Protein AF-A0A7X9YLC2-F1 (afdb_monomer_lite)

Foldseek 3Di:
DVVVVVVVVVVVVVVVVCVVDPPPPVPPPFFVVPQDDPLFAFEAELLFTQDDPDTWDAGDVGWIKDFPCSLVSFFDWADDDQFIWRDGPVDIDTDGCVQWGQDPNTIIHTPVVVCVRRVWDWDDDVLQSYIYIYDDPSSVVSRVVQVVQLVQDPSVPSNQAQAWKQFQVVNGIWHFSGWHDDPQKIWTWTADPVGDIDIDIDGPPDPDPGIGHVCCCVVVFFVPQAQDKDADPLVPDPPPPPCSPPGMDTRNHGGDDDDPDD

Secondary structure (DSSP, 8-state):
-HHHHHHHHHHHHHHHHHHHS---------HHHH--S---BEEEETTEEPP-SSPBEEETTTEEEEEGGGGGGTEEEEEETTEEEEEESS-EEEEEGGG-EEETTEEEEEHHHHHHHHT-EEEEEGGGTEEEEESSHHHHHHHHHHHHHHHHS-HHHHTTTT-EEEETTTTEEEEEEEEEEETTEEEEEEEETTS-EEEEEEETTS--SSEEEHHHIIIIIIIHHTT-EEE--TTSS-TT-TTTT-SEEE------------

Structure (mmCIF, N/CA/C/O backbone):
data_AF-A0A7X9YLC2-F1
#
_entry.id   AF-A0A7X9YLC2-F1
#
loop_
_atom_site.group_PDB
_atom_site.id
_atom_site.type_symbol
_atom_site.label_atom_id
_atom_site.label_alt_id
_atom_site.label_comp_id
_atom_site.label_asym_id
_atom_site.label_entity_id
_atom_site.label_seq_id
_atom_site.pdbx_PDB_ins_code
_atom_site.Cartn_x
_atom_site.Cartn_y
_atom_site.Cartn_z
_atom_site.occupancy
_atom_site.B_iso_or_equiv
_atom_site.auth_seq_id
_atom_site.auth_comp_id
_atom_site.auth_asym_id
_atom_site.auth_atom_id
_atom_site.pdbx_PDB_model_num
ATOM 1 N N . MET A 1 1 ? -64.862 -38.982 5.082 1.00 55.94 1 MET A N 1
ATOM 2 C CA . MET A 1 1 ? -63.412 -39.280 5.240 1.00 55.94 1 MET A CA 1
ATOM 3 C C . MET A 1 1 ? -62.534 -39.022 4.005 1.00 55.94 1 MET A C 1
ATOM 5 O O . MET A 1 1 ? -61.388 -38.643 4.200 1.00 55.94 1 MET A O 1
ATOM 9 N N . LYS A 1 2 ? -62.998 -39.186 2.750 1.00 58.97 2 LYS A N 1
ATOM 10 C CA . LYS A 1 2 ? -62.157 -38.936 1.549 1.00 58.97 2 LYS A CA 1
ATOM 11 C C . LYS A 1 2 ? -61.775 -37.455 1.332 1.00 58.97 2 LYS A C 1
ATOM 13 O O . LYS A 1 2 ? -60.677 -37.182 0.864 1.00 58.97 2 LYS A O 1
ATOM 18 N N . SER A 1 3 ? -62.651 -36.519 1.710 1.00 64.44 3 SER A N 1
ATOM 19 C CA . SER A 1 3 ? -62.421 -35.066 1.574 1.00 64.44 3 SER A CA 1
ATOM 20 C C . SER A 1 3 ? -61.295 -34.547 2.488 1.00 64.44 3 SER A C 1
ATOM 22 O O . SER A 1 3 ? -60.394 -33.853 2.028 1.00 64.44 3 SER A O 1
ATOM 24 N N . LEU A 1 4 ? -61.259 -34.995 3.750 1.00 76.44 4 LEU A N 1
ATOM 25 C CA . LEU A 1 4 ? -60.243 -34.582 4.726 1.00 76.44 4 LEU A CA 1
ATOM 26 C C . LEU A 1 4 ? -58.822 -35.015 4.319 1.00 76.44 4 LEU A C 1
ATOM 28 O O . LEU A 1 4 ? -57.879 -34.245 4.451 1.00 76.44 4 LEU A O 1
ATOM 32 N N . LYS A 1 5 ? -58.676 -36.220 3.746 1.00 75.44 5 LYS A N 1
ATOM 33 C CA . LYS A 1 5 ? -57.382 -36.716 3.244 1.00 75.44 5 LYS A CA 1
ATOM 34 C C . LYS A 1 5 ? -56.848 -35.878 2.076 1.00 75.44 5 LYS A C 1
ATOM 36 O O . LYS A 1 5 ? -55.652 -35.621 2.024 1.00 75.44 5 LYS A O 1
ATOM 41 N N . LYS A 1 6 ? -57.724 -35.412 1.174 1.00 78.50 6 LYS A N 1
ATOM 42 C CA . LYS A 1 6 ? -57.326 -34.510 0.078 1.00 78.50 6 LYS A CA 1
ATOM 43 C C . LYS A 1 6 ? -56.846 -33.160 0.607 1.00 78.50 6 LYS A C 1
ATOM 45 O O . LYS A 1 6 ? -55.839 -32.654 0.131 1.00 78.50 6 LYS A O 1
ATOM 50 N N . LEU A 1 7 ? -57.529 -32.617 1.613 1.00 83.62 7 LEU A N 1
ATOM 51 C CA . LEU A 1 7 ? -57.190 -31.322 2.203 1.00 83.62 7 LEU A CA 1
ATOM 52 C C . LEU A 1 7 ? -55.832 -31.365 2.924 1.00 83.62 7 LEU A C 1
ATOM 54 O O . LEU A 1 7 ? -55.017 -30.462 2.758 1.00 83.62 7 LEU A O 1
ATOM 58 N N . ILE A 1 8 ? -55.544 -32.468 3.623 1.00 86.50 8 ILE A N 1
ATOM 59 C CA . ILE A 1 8 ? -54.240 -32.715 4.255 1.00 86.50 8 ILE A CA 1
ATOM 60 C C . ILE A 1 8 ? -53.132 -32.870 3.201 1.00 86.50 8 ILE A C 1
ATOM 62 O O . ILE A 1 8 ? -52.079 -32.257 3.342 1.00 86.50 8 ILE A O 1
ATOM 66 N N . CYS A 1 9 ? -53.359 -33.621 2.117 1.00 84.25 9 CYS A N 1
ATOM 67 C CA . CYS A 1 9 ? -52.366 -33.752 1.041 1.00 84.25 9 CYS A CA 1
ATOM 68 C C . CYS A 1 9 ? -52.060 -32.420 0.344 1.00 84.25 9 CYS A C 1
ATOM 70 O O . CYS A 1 9 ? -50.903 -32.168 0.011 1.00 84.25 9 CYS A O 1
ATOM 72 N N . ILE A 1 10 ? -53.066 -31.563 0.143 1.00 85.88 10 ILE A N 1
ATOM 73 C CA . ILE A 1 10 ? -52.867 -30.222 -0.421 1.00 85.88 10 ILE A CA 1
ATOM 74 C C . ILE A 1 10 ? -52.040 -29.374 0.543 1.00 85.88 10 ILE A C 1
ATOM 76 O O . ILE A 1 10 ? -51.065 -28.768 0.117 1.00 85.88 10 ILE A O 1
ATOM 80 N N . PHE A 1 11 ? -52.369 -29.385 1.837 1.00 85.38 11 PHE A N 1
ATOM 81 C CA . PHE A 1 11 ? -51.638 -28.606 2.835 1.00 85.38 11 PHE A CA 1
ATOM 82 C C . PHE A 1 11 ? -50.174 -29.048 2.961 1.00 85.38 11 PHE A C 1
ATOM 84 O O . PHE A 1 11 ? -49.293 -28.199 3.008 1.00 85.38 11 PHE A O 1
ATOM 91 N N . ILE A 1 12 ? -49.907 -30.360 2.937 1.00 85.25 12 ILE A N 1
ATOM 92 C CA . ILE A 1 12 ? -48.544 -30.921 2.949 1.00 85.25 12 ILE A CA 1
ATOM 93 C C . ILE A 1 12 ? -47.785 -30.564 1.664 1.00 85.25 12 ILE A C 1
ATOM 95 O O . ILE A 1 12 ? -46.612 -30.209 1.719 1.00 85.25 12 ILE A O 1
ATOM 99 N N . SER A 1 13 ? -48.442 -30.620 0.503 1.00 81.75 13 SER A N 1
ATOM 100 C CA . SER A 1 13 ? -47.807 -30.242 -0.769 1.00 81.75 13 SER A CA 1
ATOM 101 C C . SER A 1 13 ? -47.487 -28.745 -0.813 1.00 81.75 13 SER A C 1
ATOM 103 O O . SER A 1 13 ? -46.439 -28.346 -1.315 1.00 81.75 13 SER A O 1
ATOM 105 N N . PHE A 1 14 ? -48.365 -27.914 -0.247 1.00 80.38 14 PHE A N 1
ATOM 106 C CA . PHE A 1 14 ? -48.178 -26.467 -0.181 1.00 80.38 14 PHE A CA 1
ATOM 107 C C . PHE A 1 14 ? -47.095 -26.071 0.828 1.00 80.38 14 PHE A C 1
ATOM 109 O O . PHE A 1 14 ? -46.302 -25.177 0.554 1.00 80.38 14 PHE A O 1
ATOM 116 N N . SER A 1 15 ? -46.991 -26.760 1.967 1.00 79.50 15 SER A N 1
ATOM 117 C CA . SER A 1 15 ? -45.903 -26.529 2.923 1.00 79.50 15 SER A CA 1
ATOM 118 C C . SER A 1 15 ? -44.554 -27.043 2.416 1.00 79.50 15 SER A C 1
ATOM 120 O O . SER A 1 15 ? -43.543 -26.393 2.670 1.00 79.50 15 SER A O 1
ATOM 122 N N . LEU A 1 16 ? -44.518 -28.120 1.618 1.00 78.69 16 LEU A N 1
ATOM 123 C CA . LEU A 1 16 ? -43.296 -28.541 0.921 1.00 78.69 16 LEU A CA 1
ATOM 124 C C . LEU A 1 16 ? -42.795 -27.486 -0.076 1.00 78.69 16 LEU A C 1
ATOM 126 O O . LEU A 1 16 ? -41.587 -27.293 -0.187 1.00 78.69 16 LEU A O 1
ATOM 130 N N . LEU A 1 17 ? -43.694 -26.766 -0.756 1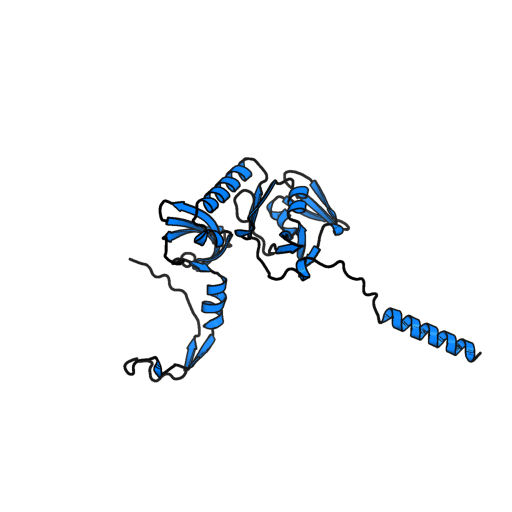.00 74.38 17 LEU A N 1
ATOM 131 C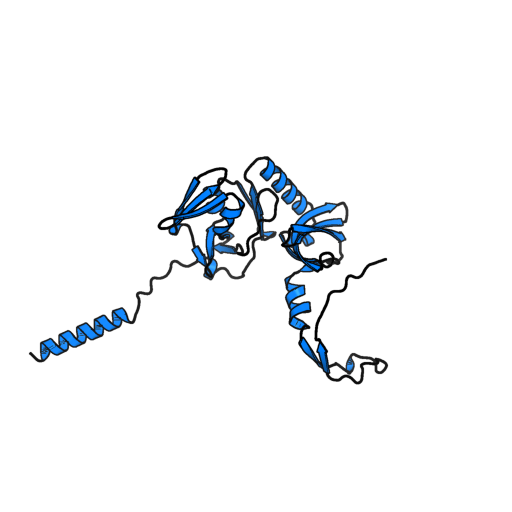 CA . LEU A 1 17 ? -43.312 -25.654 -1.635 1.00 74.38 17 LEU A CA 1
ATOM 132 C C . LEU A 1 17 ? -42.591 -24.538 -0.860 1.00 74.38 17 LEU A C 1
ATOM 134 O O . LEU A 1 17 ? -41.585 -24.028 -1.340 1.00 74.38 17 LEU A O 1
ATOM 138 N N . PHE A 1 18 ? -43.011 -24.222 0.368 1.00 66.31 18 PHE A N 1
ATOM 139 C CA . PHE A 1 18 ? -42.319 -23.232 1.209 1.00 66.31 18 PHE A CA 1
ATOM 140 C C . PHE A 1 18 ? -40.960 -23.702 1.753 1.00 66.31 18 PHE A C 1
ATOM 142 O O . PHE A 1 18 ? -40.125 -22.869 2.086 1.00 66.31 18 PHE A O 1
ATOM 149 N N . VAL A 1 19 ? -40.715 -25.014 1.837 1.00 69.44 19 VAL A N 1
ATOM 150 C CA . VAL A 1 19 ? -39.396 -25.564 2.211 1.00 69.44 19 VAL A CA 1
ATOM 151 C C . VAL A 1 19 ? -38.442 -25.589 1.010 1.00 69.44 19 VAL A C 1
ATOM 153 O O . VAL A 1 19 ? -37.236 -25.429 1.180 1.00 69.44 19 VAL A O 1
ATOM 156 N N . LEU A 1 20 ? -38.974 -25.768 -0.203 1.00 69.50 20 LEU A N 1
ATOM 157 C CA . LEU A 1 20 ? -38.193 -25.812 -1.445 1.00 69.50 20 LEU A CA 1
ATOM 158 C C . LEU A 1 20 ? -37.813 -24.424 -1.977 1.00 69.50 20 LEU A C 1
ATOM 160 O O . LEU A 1 20 ? -36.821 -24.303 -2.693 1.00 69.50 20 LEU A O 1
ATOM 164 N N . PHE A 1 21 ? -38.565 -23.386 -1.613 1.00 55.28 21 PHE A N 1
ATOM 165 C CA . PHE A 1 21 ? -38.218 -21.998 -1.896 1.00 55.28 21 PHE A CA 1
ATOM 166 C C . PHE A 1 21 ? -37.739 -21.331 -0.605 1.00 55.28 21 PHE A C 1
ATOM 168 O O . PHE A 1 21 ? -38.573 -20.815 0.144 1.00 55.28 21 PHE A O 1
ATOM 175 N N . PRO A 1 22 ? -36.422 -21.341 -0.304 1.00 53.75 22 PRO A N 1
ATOM 176 C CA . PRO A 1 22 ? -35.915 -20.562 0.815 1.00 53.75 22 PRO A CA 1
ATOM 177 C C . PRO A 1 22 ? -36.396 -19.117 0.643 1.00 53.75 22 PRO A C 1
ATOM 179 O O . PRO A 1 22 ? -36.397 -18.618 -0.488 1.00 53.75 22 PRO A O 1
ATOM 182 N N . PRO A 1 23 ? -36.832 -18.434 1.718 1.00 49.12 23 PRO A N 1
ATOM 183 C CA . PRO A 1 23 ? -37.162 -17.027 1.611 1.00 49.12 23 PRO A CA 1
ATOM 184 C C . PRO A 1 23 ? -35.944 -16.338 1.008 1.00 49.12 23 PRO A C 1
ATOM 186 O O . PRO A 1 23 ? -34.849 -16.412 1.568 1.00 49.12 23 PRO A O 1
ATOM 189 N N . HIS A 1 24 ? -36.123 -15.701 -0.150 1.00 40.50 24 HIS A N 1
ATOM 190 C CA . HIS A 1 24 ? -35.166 -14.726 -0.637 1.00 40.50 24 HIS A CA 1
ATOM 191 C C . HIS A 1 24 ? -35.167 -13.599 0.395 1.00 40.50 24 HIS A C 1
ATOM 193 O O . HIS A 1 24 ? -35.891 -12.614 0.277 1.00 40.50 24 HIS A O 1
ATOM 199 N N . THR A 1 25 ? -34.383 -13.755 1.461 1.00 39.69 25 THR A N 1
ATOM 200 C CA . THR A 1 25 ? -33.867 -12.604 2.171 1.00 39.69 25 THR A CA 1
ATOM 201 C C . THR A 1 25 ? -33.115 -11.842 1.101 1.00 39.69 25 THR A C 1
ATOM 203 O O . THR A 1 25 ? -32.092 -12.330 0.617 1.00 39.69 25 THR A O 1
ATOM 206 N N . LEU A 1 26 ? -33.665 -10.708 0.670 1.00 38.78 26 LEU A N 1
ATOM 207 C CA . LEU A 1 26 ? -32.895 -9.676 -0.002 1.00 38.78 26 LEU A CA 1
ATOM 208 C C . LEU A 1 26 ? -31.728 -9.403 0.943 1.00 38.78 26 LEU A C 1
ATOM 210 O O . LEU A 1 26 ? -31.889 -8.734 1.965 1.00 38.78 26 LEU A O 1
ATOM 214 N N . ALA A 1 27 ? -30.597 -10.063 0.692 1.00 44.34 27 ALA A N 1
ATOM 215 C CA . ALA A 1 27 ? -29.367 -9.769 1.385 1.00 44.34 27 ALA A CA 1
ATOM 216 C C . ALA A 1 27 ? -29.174 -8.272 1.176 1.00 44.34 27 ALA A C 1
ATOM 218 O O . ALA A 1 27 ? -29.268 -7.806 0.039 1.00 44.34 27 ALA A O 1
ATOM 219 N N . ALA A 1 28 ? -29.029 -7.523 2.272 1.00 50.41 28 ALA A N 1
ATOM 220 C CA . ALA A 1 28 ? -28.721 -6.105 2.189 1.00 50.41 28 ALA A CA 1
ATOM 221 C C . ALA A 1 28 ? -27.616 -5.938 1.142 1.00 50.41 28 ALA A C 1
ATOM 223 O O . ALA A 1 28 ? -26.626 -6.675 1.195 1.00 50.41 28 ALA A O 1
ATOM 224 N N . ASN A 1 29 ? -27.864 -5.071 0.158 1.00 63.00 29 ASN A N 1
ATOM 225 C CA . ASN A 1 29 ? -27.009 -4.931 -1.011 1.00 63.00 29 ASN A CA 1
ATOM 226 C C . ASN A 1 29 ? -25.565 -4.765 -0.527 1.00 63.00 29 ASN A C 1
ATOM 228 O O . ASN A 1 29 ? -25.289 -3.877 0.280 1.00 63.00 29 ASN A O 1
ATOM 232 N N . ASN A 1 30 ? -24.678 -5.688 -0.899 1.00 70.81 30 ASN A N 1
ATOM 233 C CA . ASN A 1 30 ? -23.305 -5.650 -0.420 1.00 70.81 30 ASN A CA 1
ATOM 234 C C . ASN A 1 30 ? -22.532 -4.649 -1.304 1.00 70.81 30 ASN A C 1
ATOM 236 O O . ASN A 1 30 ? -22.370 -4.927 -2.495 1.00 70.81 30 ASN A O 1
ATOM 240 N N . PRO A 1 31 ? -22.039 -3.515 -0.768 1.00 72.12 31 PRO A N 1
ATOM 241 C CA . PRO A 1 31 ? -21.256 -2.528 -1.523 1.00 72.12 31 PRO A CA 1
ATOM 242 C C . PRO A 1 31 ? -20.181 -3.135 -2.411 1.00 72.12 31 PRO A C 1
ATOM 244 O O . PRO A 1 31 ? -19.949 -2.702 -3.534 1.00 72.12 31 PRO A O 1
ATOM 247 N N . LEU A 1 32 ? -19.498 -4.146 -1.872 1.00 72.50 32 LEU A N 1
ATOM 248 C CA . LEU A 1 32 ? -18.321 -4.747 -2.480 1.00 72.50 32 LEU A CA 1
ATOM 249 C C . LEU A 1 32 ? -18.687 -5.709 -3.613 1.00 72.50 32 LEU A C 1
ATOM 251 O O . LEU A 1 32 ? -17.823 -6.081 -4.397 1.00 72.50 32 LEU A O 1
ATOM 255 N N . THR A 1 33 ? -19.955 -6.122 -3.722 1.00 69.94 33 THR A N 1
ATOM 256 C CA . THR A 1 33 ? -20.435 -6.865 -4.900 1.00 69.94 33 THR A CA 1
ATOM 257 C C . THR A 1 33 ? -20.768 -5.963 -6.084 1.00 69.94 33 THR A C 1
ATOM 259 O O . THR A 1 33 ? -20.727 -6.443 -7.213 1.00 69.94 33 THR A O 1
ATOM 262 N N . GLU A 1 34 ? -21.068 -4.682 -5.852 1.00 59.88 34 GLU A N 1
ATOM 263 C CA . GLU A 1 34 ? -21.375 -3.707 -6.911 1.00 59.88 34 GLU A CA 1
ATOM 264 C C . GLU A 1 34 ? -20.195 -2.777 -7.238 1.00 59.88 34 GLU A C 1
ATOM 266 O O . GLU A 1 34 ? -20.254 -2.034 -8.220 1.00 59.88 34 GLU A O 1
ATOM 271 N N . SER A 1 35 ? -19.104 -2.825 -6.463 1.00 56.75 35 SER A N 1
ATOM 272 C CA . SER A 1 35 ? -17.881 -2.080 -6.760 1.00 56.75 35 SER A CA 1
ATOM 273 C C . SER A 1 35 ? -17.240 -2.607 -8.045 1.00 56.75 35 SER A C 1
ATOM 275 O O . SER A 1 35 ? -16.520 -3.607 -8.054 1.00 56.75 35 SER A O 1
ATOM 277 N N . TYR A 1 36 ? -17.530 -1.939 -9.159 1.00 47.88 36 TYR A N 1
ATOM 278 C CA . TYR A 1 36 ? -16.841 -2.154 -10.421 1.00 47.88 36 TYR A CA 1
ATOM 279 C C . TYR A 1 36 ? -15.348 -1.824 -10.248 1.00 47.88 36 TYR A C 1
ATOM 281 O O . TYR A 1 36 ? -14.989 -0.675 -10.004 1.00 47.88 36 TYR A O 1
ATOM 289 N N . ARG A 1 37 ? -14.513 -2.849 -10.473 1.00 49.91 37 ARG A N 1
ATOM 290 C CA . ARG A 1 37 ? -13.041 -2.940 -10.359 1.00 49.91 37 ARG A CA 1
ATOM 291 C C . ARG A 1 37 ? -12.517 -3.227 -8.952 1.00 49.91 37 ARG A C 1
ATOM 293 O O . ARG A 1 37 ? -12.769 -2.492 -8.005 1.00 49.91 37 ARG A O 1
ATOM 300 N N . ASP A 1 38 ? -11.704 -4.281 -8.872 1.00 54.84 38 ASP A N 1
ATOM 301 C CA . ASP A 1 38 ? -10.773 -4.559 -7.779 1.00 54.84 38 ASP A CA 1
ATOM 302 C C . ASP A 1 38 ? -9.715 -3.428 -7.733 1.00 54.84 38 ASP A C 1
ATOM 304 O O . ASP A 1 38 ? -8.589 -3.588 -8.194 1.00 54.84 38 ASP A O 1
ATOM 308 N N . ILE A 1 39 ? -10.103 -2.229 -7.286 1.00 62.72 39 ILE A N 1
ATOM 309 C CA . ILE A 1 39 ? -9.176 -1.107 -7.109 1.00 62.72 39 ILE A CA 1
ATOM 310 C C . ILE A 1 39 ? -8.468 -1.322 -5.778 1.00 62.72 39 ILE A C 1
ATOM 312 O O . ILE A 1 39 ? -9.056 -1.135 -4.710 1.00 62.72 39 ILE A O 1
ATOM 316 N N . GLU A 1 40 ? -7.221 -1.770 -5.865 1.00 73.44 40 GLU A N 1
ATOM 317 C CA . GLU A 1 40 ? -6.395 -2.091 -4.710 1.00 73.44 40 GLU A CA 1
ATOM 318 C C . GLU A 1 40 ? -5.995 -0.812 -3.972 1.00 73.44 40 GLU A C 1
ATOM 320 O O . GLU A 1 40 ? -5.257 0.016 -4.498 1.00 73.44 40 GLU A O 1
ATOM 325 N N . TYR A 1 41 ? -6.462 -0.660 -2.730 1.00 83.62 41 TYR A N 1
ATOM 326 C CA . TYR A 1 41 ? -5.974 0.400 -1.850 1.00 83.62 41 TYR A CA 1
ATOM 327 C C . TYR A 1 41 ? -4.755 -0.065 -1.059 1.00 83.62 41 TYR A C 1
ATOM 329 O O . TYR A 1 41 ? -4.825 -1.030 -0.286 1.00 83.62 41 TYR A O 1
ATOM 337 N N . THR A 1 42 ? -3.652 0.669 -1.183 1.00 88.75 42 THR A N 1
ATOM 338 C CA . THR A 1 42 ? -2.455 0.437 -0.371 1.00 88.75 42 THR A CA 1
ATOM 339 C C . THR A 1 42 ? -2.562 1.194 0.944 1.00 88.75 42 THR A C 1
ATOM 341 O O . THR A 1 42 ? -2.961 2.354 0.986 1.00 88.75 42 THR A O 1
ATOM 344 N N . ILE A 1 43 ? -2.213 0.543 2.052 1.00 91.88 43 ILE A N 1
ATOM 345 C CA . ILE A 1 43 ? -2.354 1.126 3.388 1.00 91.88 43 ILE A CA 1
ATOM 346 C C . ILE A 1 43 ? -0.972 1.382 3.978 1.00 91.88 43 ILE A C 1
ATOM 348 O O . ILE A 1 43 ? -0.134 0.482 4.029 1.00 91.88 43 ILE A O 1
ATOM 352 N N . PHE A 1 44 ? -0.755 2.596 4.477 1.00 94.31 44 PHE A N 1
ATOM 353 C CA . PHE A 1 44 ? 0.427 2.970 5.242 1.00 94.31 44 PHE A CA 1
ATOM 354 C C . PHE A 1 44 ? 0.038 3.280 6.683 1.00 94.31 44 PHE A C 1
ATOM 356 O O . PHE A 1 44 ? -0.870 4.066 6.940 1.00 94.31 44 PHE A O 1
ATOM 363 N N . ILE A 1 45 ? 0.757 2.685 7.630 1.00 94.44 45 ILE A N 1
ATOM 364 C CA . ILE A 1 45 ? 0.566 2.882 9.065 1.00 94.44 45 ILE A CA 1
ATOM 365 C C . ILE A 1 45 ? 1.864 3.429 9.645 1.00 94.44 45 ILE A C 1
ATOM 367 O O . ILE A 1 45 ? 2.929 2.830 9.495 1.00 94.44 45 ILE A O 1
ATOM 371 N N . ASP A 1 46 ? 1.776 4.581 10.305 1.00 95.56 46 ASP A N 1
ATOM 372 C CA . ASP A 1 46 ? 2.899 5.258 10.949 1.00 95.56 46 ASP A CA 1
ATOM 373 C C . ASP A 1 46 ? 4.089 5.485 9.989 1.00 95.56 46 ASP A C 1
ATOM 375 O O . ASP A 1 46 ? 5.259 5.379 10.378 1.00 95.56 46 ASP A O 1
ATOM 379 N N . GLY A 1 47 ? 3.777 5.787 8.721 1.00 93.56 47 GLY A N 1
ATOM 380 C CA . GLY A 1 47 ? 4.731 6.009 7.631 1.00 93.56 47 GLY A CA 1
ATOM 381 C C . GLY A 1 47 ? 5.354 4.741 7.036 1.00 93.56 47 GLY A C 1
ATOM 382 O O . GLY A 1 47 ? 6.377 4.839 6.364 1.00 93.56 47 GLY A O 1
ATOM 383 N N . LYS A 1 48 ? 4.792 3.555 7.296 1.00 94.06 48 LYS A N 1
ATOM 384 C CA . LYS A 1 48 ? 5.288 2.271 6.775 1.00 94.06 48 LYS A CA 1
ATOM 385 C C . LYS A 1 48 ? 4.193 1.521 6.034 1.00 94.06 48 LYS A C 1
ATOM 387 O O . LYS A 1 48 ? 3.041 1.564 6.451 1.00 94.06 48 LYS A O 1
ATOM 392 N N . LEU A 1 49 ? 4.564 0.791 4.985 1.00 92.06 49 LEU A N 1
ATOM 393 C CA . LEU A 1 49 ? 3.646 -0.097 4.278 1.00 92.0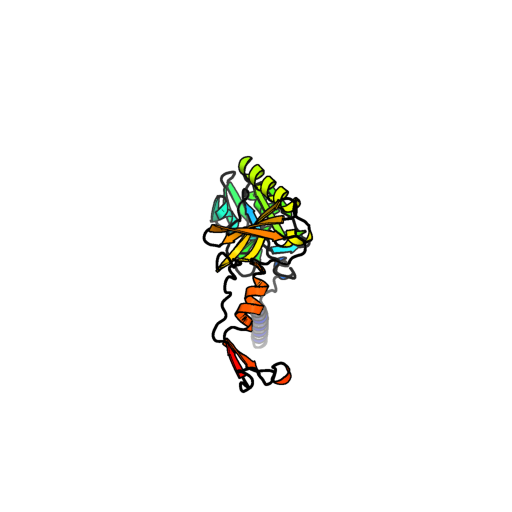6 49 LEU A CA 1
ATOM 394 C C . LEU A 1 49 ? 3.054 -1.131 5.246 1.00 92.06 49 LEU A C 1
ATOM 396 O O . LEU A 1 49 ? 3.789 -1.874 5.903 1.00 92.06 49 LEU A O 1
ATOM 400 N N . ALA A 1 50 ? 1.729 -1.187 5.326 1.00 89.31 50 ALA A N 1
ATOM 401 C CA . ALA A 1 50 ? 1.026 -2.183 6.111 1.00 89.31 50 ALA A CA 1
ATOM 402 C C . ALA A 1 50 ? 0.962 -3.498 5.331 1.00 89.31 50 ALA A C 1
ATOM 404 O O . ALA A 1 50 ? 0.396 -3.574 4.242 1.00 89.31 50 ALA A O 1
ATOM 405 N N . SER A 1 51 ? 1.533 -4.562 5.894 1.00 71.44 51 SER A N 1
ATOM 406 C CA . SER A 1 51 ? 1.487 -5.876 5.256 1.00 71.44 51 SER A CA 1
ATOM 407 C C . SER A 1 51 ? 0.121 -6.529 5.479 1.00 71.44 51 SER A C 1
ATOM 409 O O . SER A 1 51 ? -0.270 -6.827 6.610 1.00 71.44 51 SER A O 1
ATOM 411 N N . SER A 1 52 ? -0.611 -6.798 4.402 1.00 64.06 52 SER A N 1
ATOM 412 C CA . SER A 1 52 ? -1.785 -7.666 4.431 1.00 64.06 52 SER A CA 1
ATOM 413 C C . SER A 1 52 ? -1.841 -8.481 3.149 1.00 64.06 52 SER A C 1
ATOM 415 O O . SER A 1 52 ? -1.592 -7.962 2.068 1.00 64.06 52 SER A O 1
ATOM 417 N N . LYS A 1 53 ? -2.165 -9.772 3.278 1.00 68.25 53 LYS A N 1
ATOM 418 C CA . LYS A 1 53 ? -2.518 -10.610 2.121 1.00 68.25 53 LYS A CA 1
ATOM 419 C C . LYS A 1 53 ? -3.866 -10.202 1.525 1.00 68.25 53 LYS A C 1
ATOM 421 O O . LYS A 1 53 ? -4.106 -10.429 0.349 1.00 68.25 53 LYS A O 1
ATOM 426 N N . ASP A 1 54 ? -4.728 -9.642 2.368 1.00 72.94 54 ASP A N 1
ATOM 427 C CA . ASP A 1 54 ? -6.077 -9.225 2.021 1.00 72.94 54 ASP A CA 1
ATOM 428 C C . ASP A 1 54 ? -6.027 -7.743 1.596 1.00 72.94 54 ASP A C 1
ATOM 430 O O . ASP A 1 54 ? -5.458 -6.920 2.321 1.00 72.94 54 ASP A O 1
ATOM 434 N N . GLN A 1 55 ? -6.601 -7.418 0.437 1.00 76.56 55 GLN A N 1
ATOM 435 C CA . GLN A 1 55 ? -6.611 -6.074 -0.162 1.00 76.56 55 GLN A CA 1
ATOM 436 C C . GLN A 1 55 ? -7.765 -5.222 0.373 1.00 76.56 55 GLN A C 1
ATOM 438 O O . GLN A 1 55 ? -8.792 -5.776 0.770 1.00 76.56 55 GLN A O 1
ATOM 443 N N . ALA A 1 56 ? -7.597 -3.897 0.377 1.00 84.81 56 ALA A N 1
ATOM 444 C CA . ALA A 1 56 ? -8.670 -2.932 0.623 1.00 84.81 56 ALA A CA 1
ATOM 445 C C . ALA A 1 56 ? -9.339 -2.508 -0.694 1.00 84.81 56 ALA A C 1
ATOM 447 O O . ALA A 1 56 ? -8.693 -2.525 -1.738 1.00 84.81 56 ALA A O 1
ATOM 448 N N . TYR A 1 57 ? -10.617 -2.130 -0.621 1.00 82.62 57 TYR A N 1
ATOM 449 C CA . TYR A 1 57 ? -11.462 -1.832 -1.782 1.00 82.62 57 TYR A CA 1
ATOM 450 C C . TYR A 1 57 ? -12.142 -0.474 -1.663 1.00 82.62 57 TYR A C 1
ATOM 452 O O . TYR A 1 57 ? -12.492 -0.053 -0.562 1.00 82.62 57 TYR A O 1
ATOM 460 N N . LEU A 1 58 ? -12.420 0.155 -2.801 1.00 82.56 58 LEU A N 1
ATOM 461 C CA . LEU A 1 58 ? -13.295 1.320 -2.906 1.00 82.56 58 LEU A CA 1
ATOM 462 C C . LEU A 1 58 ? -14.706 0.879 -3.327 1.00 82.56 58 LEU A C 1
ATOM 464 O O . LEU A 1 58 ? -14.862 0.216 -4.349 1.00 82.56 58 LEU A O 1
ATOM 468 N N . ALA A 1 59 ? -15.734 1.237 -2.559 1.00 82.12 59 ALA A N 1
ATOM 469 C CA . ALA A 1 59 ? -17.139 0.925 -2.847 1.00 82.12 59 ALA A CA 1
ATOM 470 C C . ALA A 1 59 ? -18.079 2.026 -2.325 1.00 82.12 59 ALA A C 1
ATOM 472 O O . ALA A 1 59 ? -17.599 3.025 -1.801 1.00 82.12 59 ALA A O 1
ATOM 473 N N . ASP A 1 60 ? -19.400 1.881 -2.489 1.00 73.62 60 ASP A N 1
ATOM 474 C CA . ASP A 1 60 ? -20.416 2.830 -1.985 1.00 73.62 60 ASP A CA 1
ATOM 475 C C . ASP A 1 60 ? -20.048 4.305 -2.221 1.00 73.62 60 ASP A C 1
ATOM 477 O O . ASP A 1 60 ? -19.889 5.089 -1.284 1.00 73.62 60 ASP A O 1
ATOM 481 N N . ASN A 1 61 ? -19.875 4.683 -3.493 1.00 73.12 61 ASN A N 1
ATOM 482 C CA . ASN A 1 61 ? -19.603 6.066 -3.904 1.00 73.12 61 ASN A CA 1
ATOM 483 C C . ASN A 1 61 ? -18.369 6.705 -3.230 1.00 73.12 61 ASN A C 1
ATOM 485 O O . ASN A 1 61 ? -18.408 7.874 -2.851 1.00 73.12 61 ASN A O 1
ATOM 489 N N . GLY A 1 62 ? -17.269 5.955 -3.100 1.00 77.81 62 GLY A N 1
ATOM 490 C CA . GLY A 1 62 ? -15.980 6.483 -2.623 1.00 77.81 62 GLY A CA 1
ATOM 491 C C . GLY A 1 62 ? -15.607 6.079 -1.194 1.00 77.81 62 GLY A C 1
ATOM 492 O O . GLY A 1 62 ? -14.638 6.580 -0.632 1.00 77.81 62 GLY A O 1
ATOM 493 N N . THR A 1 63 ? -16.347 5.154 -0.589 1.00 86.94 63 THR A N 1
ATOM 494 C CA . THR A 1 63 ? -16.016 4.595 0.721 1.00 86.94 63 THR A CA 1
ATOM 495 C C . THR A 1 63 ? -14.936 3.523 0.594 1.00 86.94 63 THR A C 1
ATOM 497 O O . THR A 1 63 ? -15.115 2.509 -0.079 1.00 86.94 63 THR A O 1
ATOM 500 N N . VAL A 1 64 ? -13.819 3.707 1.299 1.00 89.00 64 VAL A N 1
ATOM 501 C CA . VAL A 1 64 ? -12.758 2.695 1.396 1.00 89.00 64 VAL A CA 1
ATOM 502 C C . VAL A 1 64 ? -13.124 1.649 2.452 1.00 89.00 64 VAL A C 1
ATOM 504 O O . VAL A 1 64 ? -13.430 1.984 3.597 1.00 89.00 64 VAL A O 1
ATOM 507 N N . TYR A 1 65 ? -13.041 0.372 2.094 1.00 90.38 65 TYR A N 1
ATOM 508 C CA . TYR A 1 65 ? -13.254 -0.784 2.958 1.00 90.38 65 TYR A CA 1
ATOM 509 C C . TYR A 1 65 ? -11.945 -1.534 3.172 1.00 90.38 65 TYR A C 1
ATOM 511 O O . TYR A 1 65 ? -11.318 -2.017 2.232 1.00 90.38 65 TYR A O 1
ATOM 519 N N . ILE A 1 66 ? -11.558 -1.685 4.435 1.00 91.12 66 ILE A N 1
ATOM 520 C CA . ILE A 1 66 ? -10.301 -2.313 4.842 1.00 91.12 66 ILE A CA 1
ATOM 521 C C . ILE A 1 66 ? -10.585 -3.682 5.468 1.00 91.12 66 ILE A C 1
ATOM 523 O O . ILE A 1 66 ? -11.538 -3.811 6.246 1.00 91.12 66 ILE A O 1
ATOM 527 N N . PRO A 1 67 ? -9.763 -4.713 5.193 1.00 92.12 67 PRO A N 1
ATOM 528 C CA . PRO A 1 67 ? -9.865 -5.989 5.884 1.00 92.12 67 PRO A CA 1
ATOM 529 C C . PRO A 1 67 ? -9.739 -5.811 7.396 1.00 92.12 67 PRO A C 1
ATOM 531 O O . PRO A 1 67 ? -8.760 -5.256 7.894 1.00 92.12 67 PRO A O 1
ATOM 534 N N . ILE A 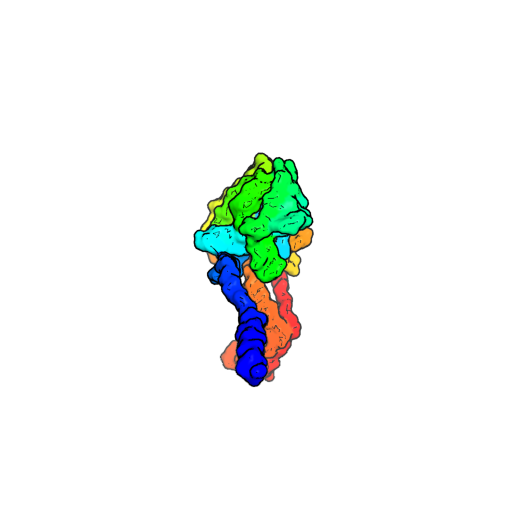1 68 ? -10.674 -6.366 8.164 1.00 93.00 68 ILE A N 1
ATOM 535 C CA . ILE A 1 68 ? -10.676 -6.240 9.627 1.00 93.00 68 ILE A CA 1
ATOM 536 C C . ILE A 1 68 ? -9.393 -6.802 10.259 1.00 93.00 68 ILE A C 1
ATOM 538 O O . ILE A 1 68 ? -8.926 -6.316 11.287 1.00 93.00 68 ILE A O 1
ATOM 542 N N . LYS A 1 69 ? -8.759 -7.793 9.616 1.00 92.31 69 LYS A N 1
ATOM 543 C CA . LYS A 1 69 ? -7.473 -8.353 10.058 1.00 92.31 69 LYS A CA 1
ATOM 544 C C . LYS A 1 69 ? -6.353 -7.309 10.101 1.00 92.31 69 LYS A C 1
ATOM 546 O O . LYS A 1 69 ? -5.377 -7.548 10.808 1.00 92.31 69 LYS A O 1
ATOM 551 N N . MET A 1 70 ? -6.502 -6.163 9.433 1.00 91.62 70 MET A N 1
ATOM 552 C CA . MET A 1 70 ? -5.546 -5.057 9.482 1.00 91.62 70 MET A CA 1
ATOM 553 C C . MET A 1 70 ? -5.345 -4.514 10.907 1.00 91.62 70 MET A C 1
ATOM 555 O O . MET A 1 70 ? -4.260 -4.038 11.229 1.00 91.62 70 MET A O 1
ATOM 559 N N . PHE A 1 71 ? -6.307 -4.694 11.826 1.00 93.19 71 PHE A N 1
ATOM 560 C CA . PHE A 1 71 ? -6.105 -4.369 13.247 1.00 93.19 71 PHE A CA 1
ATOM 561 C C . PHE A 1 71 ? -4.921 -5.118 13.881 1.00 93.19 71 PHE A C 1
ATOM 563 O O . PHE A 1 71 ? -4.336 -4.620 14.841 1.00 93.19 71 PHE A O 1
ATOM 570 N N . LYS A 1 72 ? -4.517 -6.275 13.334 1.00 92.06 72 LYS A N 1
ATOM 571 C CA . LYS A 1 72 ? -3.332 -7.019 13.794 1.00 92.06 72 LYS A CA 1
ATOM 572 C C . LYS A 1 72 ? -2.016 -6.266 13.565 1.00 92.06 72 LYS A C 1
ATOM 574 O O . LYS A 1 72 ? -1.038 -6.577 14.233 1.00 92.06 72 LYS A O 1
ATOM 579 N N . GLN A 1 73 ? -1.984 -5.280 12.664 1.00 91.12 73 GLN A N 1
ATOM 580 C CA . GLN A 1 73 ? -0.803 -4.437 12.437 1.00 91.12 73 GLN A CA 1
ATOM 581 C C . GLN A 1 73 ? -0.597 -3.392 13.546 1.00 91.12 73 GLN A C 1
ATOM 583 O O . GLN A 1 73 ? 0.509 -2.893 13.727 1.00 91.12 73 GLN A O 1
ATOM 588 N N . ILE A 1 74 ? -1.647 -3.068 14.309 1.00 92.44 74 ILE A N 1
ATOM 589 C CA . ILE A 1 74 ? -1.646 -1.986 15.315 1.00 92.44 74 ILE A CA 1
ATOM 590 C C . ILE A 1 74 ? -2.096 -2.446 16.709 1.00 92.44 74 ILE A C 1
ATOM 592 O O . ILE A 1 74 ? -2.257 -1.638 17.630 1.00 92.44 74 ILE A O 1
ATOM 596 N N . GLY A 1 75 ? -2.318 -3.748 16.883 1.00 92.88 75 GLY A N 1
ATOM 597 C CA . GLY A 1 75 ? -2.863 -4.316 18.105 1.00 92.88 75 GLY A CA 1
ATOM 598 C C . GLY A 1 75 ? -3.304 -5.766 17.942 1.00 92.88 75 GLY A C 1
ATOM 599 O O . GLY A 1 75 ? -2.705 -6.541 17.200 1.00 92.88 75 GLY A O 1
ATOM 600 N N . SER A 1 76 ? -4.365 -6.136 18.655 1.00 93.38 76 SER A N 1
ATOM 601 C CA . SER A 1 76 ? -4.977 -7.460 18.598 1.00 93.38 76 SER A CA 1
ATOM 602 C C . SER A 1 76 ? -6.424 -7.395 18.123 1.00 93.38 76 SER A C 1
ATOM 604 O O . SER A 1 76 ? -7.153 -6.447 18.419 1.00 93.38 76 SER A O 1
ATOM 606 N N . LEU A 1 77 ? -6.847 -8.468 17.460 1.00 94.31 77 LEU A N 1
ATOM 607 C CA . LEU A 1 77 ? -8.210 -8.698 17.001 1.00 94.31 77 LEU A CA 1
ATOM 608 C C . LEU A 1 77 ? -8.641 -10.098 17.439 1.00 94.31 77 LEU A C 1
ATOM 610 O O . LEU A 1 77 ? -8.006 -11.080 17.047 1.00 94.31 77 LEU A O 1
ATOM 614 N N . ILE A 1 78 ? -9.716 -10.187 18.218 1.00 92.38 78 ILE A N 1
ATOM 615 C CA . ILE A 1 78 ? -10.260 -11.446 18.739 1.00 92.38 78 ILE A CA 1
ATOM 616 C C . ILE A 1 78 ? -11.733 -11.531 18.342 1.00 92.38 78 ILE A C 1
ATOM 618 O O . ILE A 1 78 ? -12.475 -10.575 18.531 1.00 92.38 78 ILE A O 1
ATOM 622 N N . ALA A 1 79 ? -12.180 -12.656 17.788 1.00 90.00 79 ALA A N 1
ATOM 623 C CA . ALA A 1 79 ? -13.607 -12.872 17.549 1.00 90.00 79 ALA A CA 1
ATOM 624 C C . ALA A 1 79 ? -14.318 -13.129 18.889 1.00 90.00 79 ALA A C 1
ATOM 626 O O . ALA A 1 79 ? -13.893 -13.999 19.648 1.00 90.00 79 ALA A O 1
ATOM 627 N N . VAL A 1 80 ? -15.385 -12.384 19.184 1.00 87.88 80 VAL A N 1
ATOM 628 C CA . VAL A 1 80 ? -16.138 -12.502 20.445 1.00 87.88 80 VAL A CA 1
ATOM 629 C C . VAL A 1 80 ? -17.631 -12.409 20.144 1.00 87.88 80 VAL A C 1
ATOM 631 O O . VAL A 1 80 ? -18.107 -11.402 19.620 1.00 87.88 80 VAL A O 1
ATOM 634 N N . GLY A 1 81 ? -18.381 -13.468 20.463 1.00 86.06 81 GLY A N 1
ATOM 635 C CA . GLY A 1 81 ? -19.827 -13.535 20.232 1.00 86.06 81 GLY A CA 1
ATOM 636 C C . GLY A 1 81 ? -20.220 -13.199 18.785 1.00 86.06 81 GLY A C 1
ATOM 637 O O . GLY A 1 81 ? -19.777 -13.844 17.835 1.00 86.06 81 GLY A O 1
ATOM 638 N N . ASN A 1 82 ? -21.046 -12.161 18.619 1.00 84.69 82 ASN A N 1
ATOM 639 C CA . ASN A 1 82 ? -21.532 -11.676 17.320 1.00 84.69 82 ASN A CA 1
ATOM 640 C C . ASN A 1 82 ? -20.673 -10.556 16.710 1.00 84.69 82 ASN A C 1
ATOM 642 O O . ASN A 1 82 ? -21.174 -9.737 15.939 1.00 84.69 82 ASN A O 1
ATOM 646 N N . GLY A 1 83 ? -19.384 -10.509 17.029 1.00 92.19 83 GLY A N 1
ATOM 647 C CA . GLY A 1 83 ? -18.500 -9.454 16.561 1.00 92.19 83 GLY A CA 1
ATOM 648 C C . GLY A 1 83 ? -17.033 -9.752 16.818 1.00 92.19 83 GLY A C 1
ATOM 649 O O . GLY A 1 83 ? -16.592 -10.904 16.832 1.00 92.19 83 GLY A O 1
ATOM 650 N N . PHE A 1 84 ? -16.285 -8.678 17.019 1.00 95.19 84 PHE A N 1
ATOM 651 C CA . PHE A 1 84 ? -14.857 -8.705 17.267 1.00 95.19 84 PHE A CA 1
ATOM 652 C C . PHE A 1 84 ? -14.517 -7.759 18.409 1.00 95.19 84 PHE A C 1
ATOM 654 O O . PHE A 1 84 ? -15.051 -6.659 18.502 1.00 95.19 84 PHE A O 1
ATOM 661 N N . GLU A 1 85 ? -13.595 -8.169 19.261 1.00 95.81 85 GLU A N 1
ATOM 662 C CA . GLU A 1 85 ? -12.922 -7.296 20.201 1.00 95.81 85 GLU A CA 1
ATOM 663 C C . GLU A 1 85 ? -11.607 -6.824 19.577 1.00 95.81 85 GLU A C 1
ATOM 665 O O . GLU A 1 85 ? -10.754 -7.629 19.186 1.00 95.81 85 GLU A O 1
ATOM 670 N N . VAL A 1 86 ? -11.453 -5.507 19.486 1.00 95.81 86 VAL A N 1
ATOM 671 C CA . VAL A 1 86 ? -10.240 -4.843 19.022 1.00 95.81 86 VAL A CA 1
ATOM 672 C C . VAL A 1 86 ? -9.559 -4.207 20.221 1.00 95.81 86 VAL A C 1
ATOM 674 O O . VAL A 1 86 ? -10.180 -3.470 20.987 1.00 95.81 86 VAL A O 1
ATOM 677 N N . LYS A 1 87 ? -8.263 -4.466 20.374 1.00 95.12 87 LYS A N 1
ATOM 678 C CA . LYS A 1 87 ? -7.423 -3.801 21.372 1.00 95.12 87 LYS A CA 1
ATOM 679 C C . LYS A 1 87 ? -6.182 -3.256 20.685 1.00 95.12 87 LYS A C 1
ATOM 681 O O . LYS A 1 87 ? -5.318 -4.021 20.268 1.00 95.12 87 LYS A O 1
ATOM 686 N N . THR A 1 88 ? -6.095 -1.940 20.576 1.00 93.38 88 THR A N 1
ATOM 687 C CA . THR A 1 88 ? -4.901 -1.229 20.109 1.00 93.38 88 THR A CA 1
ATOM 688 C C . THR A 1 88 ? -4.119 -0.691 21.303 1.00 93.38 88 THR A C 1
ATOM 690 O O . THR A 1 88 ? -4.550 -0.795 22.454 1.00 93.38 88 THR A O 1
ATOM 693 N N . LYS A 1 89 ? -2.968 -0.063 21.043 1.00 89.12 89 LYS A N 1
ATOM 694 C CA . LYS A 1 89 ? -2.250 0.710 22.072 1.00 89.12 89 LYS A CA 1
ATOM 695 C C . LYS A 1 89 ? -3.075 1.882 22.624 1.00 89.12 89 LYS A C 1
ATOM 697 O O . LYS A 1 89 ? -2.752 2.389 23.690 1.00 89.12 89 LYS A O 1
ATOM 702 N N . ARG A 1 90 ? -4.105 2.326 21.893 1.00 88.62 90 ARG A N 1
ATOM 703 C CA . ARG A 1 90 ? -4.878 3.535 22.206 1.00 88.62 90 ARG A CA 1
ATOM 704 C C . ARG A 1 90 ? -6.182 3.242 22.911 1.00 88.62 90 ARG A C 1
ATOM 706 O O . ARG A 1 90 ? -6.573 4.000 23.791 1.00 88.62 90 ARG A O 1
ATOM 713 N N . LYS A 1 91 ? -6.860 2.160 22.527 1.00 93.00 91 LYS A N 1
ATOM 714 C CA . LYS A 1 91 ? -8.123 1.784 23.152 1.00 93.00 91 LYS A CA 1
ATOM 715 C C . LYS A 1 91 ? -8.508 0.335 22.924 1.00 93.00 91 LYS A C 1
ATOM 717 O O . LYS A 1 91 ? -7.900 -0.394 22.143 1.00 93.00 91 LYS A O 1
ATOM 722 N N . LYS A 1 92 ? -9.561 -0.051 23.635 1.00 94.50 92 LYS A N 1
ATOM 723 C CA . LYS A 1 92 ? -10.242 -1.330 23.521 1.00 94.50 92 LYS A CA 1
ATOM 724 C C . LYS A 1 92 ? -11.699 -1.069 23.148 1.00 94.50 92 LYS A C 1
ATOM 726 O O . LYS A 1 92 ? -12.366 -0.309 23.843 1.00 94.50 92 LYS A O 1
ATOM 731 N N . GLU A 1 93 ? -12.182 -1.688 22.079 1.00 95.38 93 GLU A N 1
ATOM 732 C CA . GLU A 1 93 ? -13.542 -1.475 21.579 1.00 95.38 93 GLU A CA 1
ATOM 733 C C . GLU A 1 93 ? -14.095 -2.740 20.912 1.00 95.38 93 GLU A C 1
ATOM 735 O O . GLU A 1 93 ? -13.340 -3.589 20.435 1.00 95.38 93 GLU A O 1
ATOM 740 N N . GLN A 1 94 ? -15.422 -2.882 20.902 1.00 93.50 94 GLN A N 1
ATOM 741 C CA . GLN A 1 94 ? -16.094 -3.967 20.194 1.00 93.50 94 GLN A CA 1
ATOM 742 C C . GLN A 1 94 ? -16.615 -3.497 18.838 1.00 93.50 94 GLN A C 1
ATOM 744 O O . GLN A 1 94 ? -17.212 -2.431 18.714 1.00 93.50 94 GLN A O 1
ATOM 749 N N . VAL A 1 95 ? -16.422 -4.339 17.829 1.00 94.12 95 VAL A N 1
A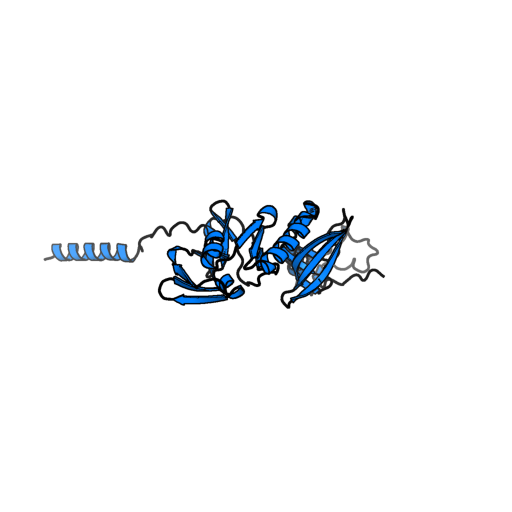TOM 750 C CA . VAL A 1 95 ? -16.959 -4.181 16.480 1.00 94.12 95 VAL A CA 1
ATOM 751 C C . VAL A 1 95 ? -18.069 -5.199 16.296 1.00 94.12 95 VAL A C 1
ATOM 753 O O . VAL A 1 95 ? -17.831 -6.405 16.359 1.00 94.12 95 VAL A O 1
ATOM 756 N N . SER A 1 96 ? -19.290 -4.730 16.062 1.00 92.69 96 SER A N 1
ATOM 757 C CA . SER A 1 96 ? -20.419 -5.609 15.760 1.00 92.69 96 SER A CA 1
ATOM 758 C C . SER A 1 96 ? -20.291 -6.175 14.348 1.00 92.69 96 SER A C 1
ATOM 760 O O . SER A 1 96 ? -19.876 -5.458 13.443 1.00 92.69 96 SER A O 1
ATOM 762 N N . LYS A 1 97 ? -20.746 -7.414 14.101 1.00 88.31 97 LYS A N 1
ATOM 763 C CA . LYS A 1 97 ? -20.871 -7.934 12.724 1.00 88.31 97 LYS A CA 1
ATOM 764 C C . LYS A 1 97 ? -21.734 -7.041 11.824 1.00 88.31 97 LYS A C 1
ATOM 766 O O . LYS A 1 97 ? -21.517 -7.032 10.620 1.00 88.31 97 LYS A O 1
ATOM 771 N N . LYS A 1 98 ? -22.673 -6.275 12.395 1.00 89.56 98 LYS A N 1
ATOM 772 C CA . LYS A 1 98 ? -23.507 -5.311 11.653 1.00 89.56 98 LYS A CA 1
ATOM 773 C C . LYS A 1 98 ? -22.716 -4.128 11.088 1.00 89.56 98 LYS A C 1
ATOM 775 O O . LYS A 1 98 ? -23.162 -3.519 10.130 1.00 89.56 98 LYS A O 1
ATOM 780 N N . ASP A 1 99 ? -21.565 -3.816 11.682 1.00 90.25 99 ASP A N 1
ATOM 781 C CA . ASP A 1 99 ? -20.639 -2.785 11.201 1.00 90.25 99 ASP A CA 1
ATOM 782 C C . ASP A 1 99 ? -19.627 -3.345 10.184 1.00 90.25 99 ASP A C 1
ATOM 784 O O . ASP A 1 99 ? -18.668 -2.665 9.823 1.00 90.25 99 ASP A O 1
ATOM 788 N N . THR A 1 100 ? -19.777 -4.609 9.778 1.00 91.62 100 THR A N 1
ATOM 789 C CA . THR A 1 100 ? -18.823 -5.304 8.912 1.00 91.62 100 THR A CA 1
ATOM 790 C C . THR A 1 100 ? -19.510 -5.916 7.712 1.00 91.62 100 THR A C 1
ATOM 792 O O . THR A 1 100 ? -20.715 -6.159 7.722 1.00 91.62 100 THR A O 1
ATOM 795 N N . ILE A 1 101 ? -18.716 -6.216 6.692 1.00 90.06 101 ILE A N 1
ATOM 796 C CA . ILE A 1 101 ? -19.194 -6.780 5.435 1.00 90.06 101 ILE A CA 1
ATOM 797 C C . ILE A 1 101 ? -18.347 -7.999 5.105 1.00 90.06 101 ILE A C 1
ATOM 799 O O . ILE A 1 101 ? -17.123 -7.954 5.194 1.00 90.06 101 ILE A O 1
ATOM 803 N N . LEU A 1 102 ? -18.989 -9.111 4.759 1.00 88.31 102 LEU A N 1
ATOM 804 C CA . LEU A 1 102 ? -18.293 -10.305 4.294 1.00 88.31 102 LEU A CA 1
ATOM 805 C C . LEU A 1 102 ? -18.231 -10.276 2.767 1.00 88.31 102 LEU A C 1
ATOM 807 O O . LEU A 1 102 ? -19.267 -10.271 2.107 1.00 88.31 102 LEU A O 1
ATOM 811 N N . TYR A 1 103 ? -17.026 -10.290 2.209 1.00 85.62 103 TYR A N 1
ATOM 812 C CA . TYR A 1 103 ? -16.806 -10.305 0.766 1.00 85.62 103 TYR A CA 1
ATOM 813 C C . TYR A 1 103 ? -15.643 -11.231 0.418 1.00 85.62 103 TYR A C 1
ATOM 815 O O . TYR A 1 103 ? -14.600 -11.178 1.065 1.00 85.62 103 TYR A O 1
ATOM 823 N N . LYS A 1 104 ? -15.841 -12.134 -0.554 1.00 84.00 104 LYS A N 1
ATOM 824 C CA . LYS A 1 104 ? -14.854 -13.159 -0.962 1.00 84.00 104 LYS A CA 1
ATOM 825 C C . LYS A 1 104 ? -14.210 -13.909 0.232 1.00 84.00 104 LYS A C 1
ATOM 827 O O . LYS A 1 104 ? -13.026 -14.220 0.227 1.00 84.00 104 LYS A O 1
ATOM 832 N N . GLY A 1 105 ? -14.987 -14.185 1.289 1.00 85.31 105 GLY A N 1
ATOM 833 C CA . GLY A 1 105 ? -14.507 -14.874 2.500 1.00 85.31 105 GLY A CA 1
ATOM 834 C C . GLY A 1 105 ? -13.664 -14.018 3.460 1.00 85.31 105 GLY A C 1
ATOM 835 O O . GLY A 1 105 ? -13.158 -14.534 4.457 1.00 85.31 105 GLY A O 1
ATOM 836 N N . ILE A 1 106 ? -13.533 -12.715 3.202 1.00 88.75 106 ILE A N 1
ATOM 837 C CA . ILE A 1 106 ? -12.804 -11.752 4.031 1.00 88.75 106 ILE A CA 1
ATOM 838 C C . ILE A 1 106 ? -13.805 -10.774 4.655 1.00 88.75 106 ILE A C 1
ATOM 840 O O . ILE A 1 106 ? -14.762 -10.332 4.021 1.00 88.75 106 ILE A O 1
ATOM 844 N N . THR A 1 107 ? -13.614 -10.462 5.937 1.00 92.00 107 THR A N 1
ATOM 845 C CA . THR A 1 107 ? -14.438 -9.483 6.654 1.00 92.00 107 THR A CA 1
ATOM 846 C C . THR A 1 107 ? -13.826 -8.095 6.530 1.00 92.00 107 THR A C 1
ATOM 848 O O . THR A 1 107 ? -12.663 -7.895 6.880 1.00 92.00 107 THR A O 1
ATOM 851 N N . TYR A 1 108 ? -14.636 -7.145 6.087 1.00 92.06 108 TYR A N 1
ATOM 852 C CA . TYR A 1 108 ? -14.293 -5.756 5.835 1.00 92.06 108 TYR A CA 1
ATOM 853 C C . TYR A 1 108 ? -15.013 -4.819 6.795 1.00 92.06 108 TYR A C 1
ATOM 855 O O . TYR A 1 108 ? -16.078 -5.140 7.322 1.00 92.06 108 TYR A O 1
ATOM 863 N N . ILE A 1 109 ? -14.427 -3.646 6.992 1.00 94.00 109 ILE A N 1
ATOM 864 C CA . ILE A 1 109 ? -14.987 -2.530 7.749 1.00 94.00 109 ILE A CA 1
ATOM 865 C C . ILE A 1 109 ? -14.642 -1.235 7.008 1.00 94.00 109 ILE A C 1
ATOM 867 O O . ILE A 1 109 ? -13.589 -1.165 6.371 1.00 94.00 109 ILE A O 1
ATOM 871 N N . SER A 1 110 ? -15.505 -0.219 7.059 1.00 93.38 110 SER A N 1
ATOM 872 C CA . SER A 1 110 ? -15.180 1.068 6.433 1.00 93.38 110 SER A CA 1
ATOM 873 C C . SER A 1 110 ? -13.945 1.694 7.088 1.00 93.38 110 SER A C 1
ATOM 875 O O . SER A 1 110 ? -13.700 1.512 8.286 1.00 93.38 110 SER A O 1
ATOM 877 N N . PHE A 1 111 ? -13.163 2.443 6.315 1.00 93.44 111 PHE A N 1
ATOM 878 C CA . PHE A 1 111 ? -11.948 3.095 6.792 1.00 93.44 111 PHE A CA 1
ATOM 879 C C . PHE A 1 111 ? -12.234 4.061 7.945 1.00 93.44 111 PHE A C 1
ATOM 881 O O . PHE A 1 111 ? -11.548 4.025 8.965 1.00 93.44 111 PHE A O 1
ATOM 888 N N . GLU A 1 112 ? -13.308 4.846 7.848 1.00 94.12 112 GLU A N 1
ATOM 889 C CA . GLU A 1 112 ? -13.753 5.738 8.924 1.00 94.12 112 GLU A CA 1
ATOM 890 C C . GLU A 1 112 ? -14.032 4.965 10.221 1.00 94.12 112 GLU A C 1
ATOM 892 O O . GLU A 1 112 ? -13.558 5.330 11.300 1.00 94.12 112 GLU A O 1
ATOM 897 N N . LYS A 1 113 ? -14.758 3.844 10.133 1.00 95.12 113 LYS A N 1
ATOM 898 C CA . LYS A 1 113 ? -15.043 3.009 11.302 1.00 95.12 113 LYS A CA 1
ATOM 899 C C . LYS A 1 113 ? -13.769 2.334 11.820 1.00 95.12 113 LYS A C 1
ATOM 901 O O . LYS A 1 113 ? -13.612 2.223 13.035 1.00 95.12 113 LYS A O 1
ATOM 906 N N . PHE A 1 114 ? -12.841 1.941 10.946 1.00 94.75 114 PHE A N 1
ATOM 907 C CA . PHE A 1 114 ? -11.527 1.427 11.337 1.00 94.75 114 PHE A CA 1
ATOM 908 C C . PHE A 1 114 ? -10.735 2.464 12.147 1.00 94.75 114 PHE A C 1
ATOM 910 O O . PHE A 1 114 ? -10.222 2.143 13.222 1.00 94.75 114 PHE A O 1
ATOM 917 N N . LEU A 1 115 ? -10.674 3.716 11.681 1.00 95.50 115 LEU A N 1
ATOM 918 C CA . LEU A 1 115 ? -10.048 4.839 12.389 1.00 95.50 115 LEU A CA 1
ATOM 919 C C . LEU A 1 115 ? -10.716 5.079 13.738 1.00 95.50 115 LEU A C 1
ATOM 921 O O . LEU A 1 115 ? -10.050 5.088 14.777 1.00 95.50 115 LEU A O 1
ATOM 925 N N . LYS A 1 116 ? -12.053 5.157 13.732 1.00 95.38 116 LYS A N 1
ATOM 926 C CA . LYS A 1 116 ? -12.842 5.310 14.949 1.00 95.38 116 LYS A CA 1
ATOM 927 C C . LYS A 1 116 ? -12.481 4.222 15.941 1.00 95.38 116 LYS A C 1
ATOM 929 O O . LYS A 1 116 ? -12.075 4.586 17.024 1.00 95.38 116 LYS A O 1
ATOM 934 N N . VAL A 1 117 ? -12.554 2.938 15.596 1.00 95.06 117 VAL A N 1
ATOM 935 C CA . VAL A 1 117 ? -12.321 1.796 16.507 1.00 95.06 117 VAL A CA 1
ATOM 936 C C . VAL A 1 117 ? -10.853 1.645 16.927 1.00 95.06 117 VAL A C 1
ATOM 938 O O . VAL A 1 117 ? -10.568 1.234 18.050 1.00 95.06 117 VAL A O 1
ATOM 941 N N . SER A 1 118 ? -9.895 1.983 16.064 1.00 94.88 118 SER A N 1
ATOM 942 C CA . SER A 1 118 ? -8.467 1.907 16.407 1.00 94.88 118 SER A CA 1
ATOM 943 C C . SER A 1 118 ? -8.015 3.037 17.331 1.00 94.88 118 SER A C 1
ATOM 945 O O . SER A 1 118 ? -7.063 2.851 18.096 1.00 94.88 118 SER A O 1
ATOM 947 N N . GLY A 1 119 ? -8.672 4.200 17.255 1.00 94.69 119 GLY A N 1
ATOM 948 C CA . GLY A 1 119 ? -8.200 5.442 17.867 1.00 94.69 119 GLY A CA 1
ATOM 949 C C . GLY A 1 119 ? -7.023 6.075 17.115 1.00 94.69 119 GLY A C 1
ATOM 950 O O . GLY A 1 119 ? -6.332 6.922 17.681 1.00 94.69 119 GLY A O 1
ATOM 951 N N . TYR A 1 120 ? -6.763 5.627 15.883 1.00 95.69 120 TYR A N 1
ATOM 952 C CA . TYR A 1 120 ? -5.796 6.238 14.974 1.00 95.69 120 TYR A CA 1
ATOM 953 C C . TYR A 1 120 ? -6.452 7.395 14.218 1.00 95.69 120 TYR A C 1
ATOM 955 O O . TYR A 1 120 ? -7.669 7.437 14.032 1.00 95.69 120 TYR A O 1
ATOM 963 N N . SER A 1 121 ? -5.624 8.321 13.754 1.00 96.50 121 SER A N 1
ATOM 964 C CA . SER A 1 121 ? -6.002 9.317 12.755 1.00 96.50 121 SER A CA 1
ATOM 965 C C . SER A 1 121 ? -5.565 8.843 11.371 1.00 96.50 121 SER A C 1
ATOM 967 O O . SER A 1 121 ? -4.709 7.965 11.254 1.00 96.50 121 SER A O 1
ATOM 969 N N . GLY A 1 122 ? -6.163 9.392 10.319 1.00 95.19 122 GLY A N 1
ATOM 970 C CA . GLY A 1 122 ? -5.843 8.982 8.960 1.00 95.19 122 GLY A CA 1
ATOM 971 C C . GLY A 1 122 ? -6.540 9.817 7.900 1.00 95.19 122 GLY A C 1
ATOM 972 O O . GLY A 1 122 ? -7.457 10.580 8.201 1.00 95.19 122 GLY A O 1
ATOM 973 N N . SER A 1 123 ? -6.079 9.649 6.668 1.00 93.12 123 SER A N 1
ATOM 974 C CA . SER A 1 123 ? -6.630 10.249 5.456 1.00 93.12 123 SER A CA 1
ATOM 975 C C . SER A 1 123 ? -6.365 9.325 4.271 1.00 93.12 123 SER A C 1
ATOM 977 O O . SER A 1 123 ? -5.384 8.583 4.266 1.00 93.12 123 SER A O 1
ATOM 979 N N . ASN A 1 124 ? -7.233 9.357 3.271 1.00 89.25 124 ASN A N 1
ATOM 980 C CA . ASN A 1 124 ? -7.032 8.703 1.984 1.00 89.25 124 ASN A CA 1
ATOM 981 C C . ASN A 1 124 ? -6.665 9.735 0.912 1.00 89.25 124 ASN A C 1
ATOM 983 O O . ASN A 1 124 ? -7.120 10.873 0.955 1.00 89.25 124 ASN A O 1
ATOM 987 N N . GLU A 1 125 ? -5.836 9.313 -0.035 1.00 88.62 125 GLU A N 1
ATOM 988 C CA . GLU A 1 125 ? -5.509 10.041 -1.258 1.00 88.62 125 GLU A CA 1
ATOM 989 C C . GLU A 1 125 ? -6.040 9.213 -2.426 1.00 88.62 125 GLU A C 1
ATOM 991 O O . GLU A 1 125 ? -5.379 8.281 -2.890 1.00 88.62 125 GLU A O 1
ATOM 996 N N . ASP A 1 126 ? -7.264 9.515 -2.858 1.00 82.38 126 ASP A N 1
ATOM 997 C CA . ASP A 1 126 ? -7.979 8.688 -3.836 1.00 82.38 126 ASP A CA 1
ATOM 998 C C . ASP A 1 126 ? -7.277 8.666 -5.193 1.00 82.38 126 ASP A C 1
ATOM 1000 O O . ASP A 1 126 ? -7.182 7.612 -5.803 1.00 82.38 126 ASP A O 1
ATOM 1004 N N . ASP A 1 127 ? -6.656 9.768 -5.620 1.00 81.94 127 ASP A N 1
ATOM 1005 C CA . ASP A 1 127 ? -5.851 9.806 -6.853 1.00 81.94 127 ASP A CA 1
ATOM 1006 C C . ASP A 1 127 ? -4.652 8.837 -6.829 1.00 81.94 127 ASP A C 1
ATOM 1008 O O . ASP A 1 127 ? -4.095 8.511 -7.879 1.00 81.94 127 ASP A O 1
ATOM 1012 N N . LEU A 1 128 ? -4.230 8.402 -5.638 1.00 86.44 128 LEU A N 1
ATOM 1013 C CA . LEU A 1 128 ? -3.117 7.475 -5.433 1.00 86.44 128 LEU A CA 1
ATOM 1014 C C . LEU A 1 128 ? -3.585 6.074 -5.030 1.00 86.44 128 LEU A C 1
ATOM 1016 O O . LEU A 1 128 ? -2.754 5.182 -4.925 1.00 86.44 128 LEU A O 1
ATOM 1020 N N . MET A 1 129 ? -4.879 5.882 -4.750 1.00 87.38 129 MET A N 1
ATOM 1021 C CA . MET A 1 129 ? -5.410 4.658 -4.139 1.00 87.38 129 MET A CA 1
ATOM 1022 C C . MET A 1 129 ? -4.651 4.275 -2.857 1.00 87.38 129 MET A C 1
ATOM 1024 O O . MET A 1 129 ? -4.337 3.112 -2.600 1.00 87.38 129 MET A O 1
ATOM 1028 N N . VAL A 1 130 ? -4.328 5.275 -2.028 1.00 90.19 130 VAL A N 1
ATOM 1029 C CA . VAL A 1 130 ? -3.601 5.068 -0.769 1.00 90.19 130 VAL A CA 1
ATOM 1030 C C . VAL A 1 130 ? -4.401 5.562 0.426 1.00 90.19 130 VAL A C 1
ATOM 1032 O O . VAL A 1 130 ? -4.953 6.658 0.416 1.00 90.19 130 VAL A O 1
ATOM 1035 N N . ALA A 1 131 ? -4.401 4.779 1.505 1.00 92.38 131 ALA A N 1
ATOM 1036 C CA . ALA A 1 131 ? -4.857 5.204 2.821 1.00 92.38 131 ALA A CA 1
ATOM 1037 C C . ALA A 1 131 ? -3.673 5.334 3.790 1.00 92.38 131 ALA A C 1
ATOM 1039 O O . ALA A 1 131 ? -2.914 4.390 4.015 1.00 92.38 131 ALA A O 1
ATOM 1040 N N . PHE A 1 132 ? -3.539 6.505 4.402 1.00 94.56 132 PHE A N 1
ATOM 1041 C CA . PHE A 1 132 ? -2.537 6.814 5.411 1.00 94.56 132 PHE A CA 1
ATOM 1042 C C . PHE A 1 132 ? -3.155 6.821 6.802 1.00 94.56 132 PHE A C 1
ATOM 1044 O O . PHE A 1 132 ? -4.234 7.365 7.028 1.00 94.56 132 PHE A O 1
ATOM 1051 N N . MET A 1 133 ? -2.436 6.251 7.761 1.00 95.31 133 MET A N 1
ATOM 1052 C CA . MET A 1 133 ? -2.861 6.148 9.147 1.00 95.31 133 MET A CA 1
ATOM 1053 C C . MET A 1 133 ? -1.708 6.463 10.085 1.00 95.31 133 MET A C 1
ATOM 1055 O O . MET A 1 133 ? -0.577 6.042 9.844 1.00 95.31 133 MET A O 1
ATOM 1059 N N . TRP A 1 134 ? -1.993 7.131 11.196 1.00 96.19 134 TRP A N 1
ATOM 1060 C CA . TRP A 1 134 ? -1.011 7.354 12.247 1.00 96.19 134 TRP A CA 1
ATOM 1061 C C . TRP A 1 134 ? -1.622 7.258 13.637 1.00 96.19 134 TRP A C 1
ATOM 1063 O O . TRP A 1 134 ? -2.728 7.733 13.909 1.00 96.19 134 TRP A O 1
ATOM 1073 N N . GLY A 1 135 ? -0.868 6.610 14.517 1.00 95.00 135 GLY A N 1
ATOM 1074 C CA . GLY A 1 135 ? -1.195 6.475 15.918 1.00 95.00 135 GLY A CA 1
ATOM 1075 C C . GLY A 1 135 ? -0.808 7.754 16.624 1.00 95.00 135 GLY A C 1
ATOM 1076 O O . GLY A 1 135 ? -1.671 8.495 17.059 1.00 95.00 135 GLY A O 1
ATOM 1077 N N . ASP A 1 136 ? 0.485 8.025 16.736 1.00 95.06 136 ASP A N 1
ATOM 1078 C CA . ASP A 1 136 ? 1.066 9.076 17.573 1.00 95.06 136 ASP A CA 1
ATOM 1079 C C . ASP A 1 136 ? 1.709 10.220 16.776 1.00 95.06 136 ASP A C 1
ATOM 1081 O O . ASP A 1 136 ? 1.573 10.310 15.557 1.00 95.06 136 ASP A O 1
ATOM 1085 N N . GLU A 1 137 ? 2.347 11.149 17.488 1.00 96.19 137 GLU A N 1
ATOM 1086 C CA . GLU A 1 137 ? 3.031 12.304 16.900 1.00 96.19 137 GLU A CA 1
ATOM 1087 C C . GLU A 1 137 ? 4.203 11.881 16.004 1.00 96.19 137 GLU A C 1
ATOM 1089 O O . GLU A 1 137 ? 4.360 12.404 14.898 1.00 96.19 137 GLU A O 1
ATOM 1094 N N . ASP A 1 138 ? 4.963 10.866 16.417 1.00 96.75 138 ASP A N 1
ATOM 1095 C CA . ASP A 1 138 ? 6.051 10.300 15.621 1.00 96.75 138 ASP A CA 1
ATOM 1096 C C . ASP A 1 138 ? 5.520 9.645 14.336 1.00 96.75 138 ASP A C 1
ATOM 1098 O O . ASP A 1 138 ? 6.053 9.855 13.242 1.00 96.75 138 ASP A O 1
ATOM 1102 N N . GLY A 1 139 ? 4.446 8.861 14.449 1.00 96.31 139 GLY A N 1
ATOM 1103 C CA . GLY A 1 139 ? 3.726 8.265 13.328 1.00 96.31 139 GLY A CA 1
ATOM 1104 C C . GLY A 1 139 ? 3.149 9.320 12.392 1.00 96.31 139 GLY A C 1
ATOM 1105 O O . GLY A 1 139 ? 3.281 9.190 11.173 1.00 96.31 139 GLY A O 1
ATOM 1106 N N . SER A 1 140 ? 2.586 10.397 12.944 1.00 97.19 140 SER A N 1
ATOM 1107 C CA . SER A 1 140 ? 2.075 11.543 12.189 1.00 97.19 140 SER A CA 1
ATOM 1108 C C . SER A 1 140 ? 3.194 12.228 11.412 1.00 97.19 140 SER A C 1
ATOM 1110 O O . SER A 1 140 ? 3.055 12.482 10.218 1.00 97.19 140 SER A O 1
ATOM 1112 N N . THR A 1 141 ? 4.337 12.461 12.057 1.00 97.94 141 THR A N 1
ATOM 1113 C CA . THR A 1 141 ? 5.514 13.092 11.450 1.00 97.94 141 THR A CA 1
ATOM 1114 C C . THR A 1 141 ? 6.062 12.256 10.298 1.00 97.94 141 THR A C 1
ATOM 1116 O O . THR A 1 141 ? 6.281 12.781 9.204 1.00 97.94 141 THR A O 1
ATOM 1119 N N . ARG A 1 142 ? 6.227 10.940 10.495 1.00 97.62 142 ARG A N 1
ATOM 1120 C CA . ARG A 1 142 ? 6.668 10.026 9.428 1.00 97.62 142 ARG A CA 1
ATOM 1121 C C . ARG A 1 142 ? 5.678 9.976 8.269 1.00 97.62 142 ARG A C 1
ATOM 1123 O O . ARG A 1 142 ? 6.092 10.042 7.115 1.00 97.62 142 ARG A O 1
ATOM 1130 N N . THR A 1 143 ? 4.385 9.903 8.571 1.00 97.12 143 THR A N 1
ATOM 1131 C CA . THR A 1 143 ? 3.326 9.846 7.557 1.00 97.12 143 THR A CA 1
ATOM 1132 C C . THR A 1 143 ? 3.260 11.134 6.743 1.00 97.12 143 THR A C 1
ATOM 1134 O O . THR A 1 143 ? 3.277 11.085 5.519 1.00 97.12 143 THR A O 1
ATOM 1137 N N . LYS A 1 144 ? 3.294 12.301 7.393 1.00 96.81 144 LYS A N 1
ATOM 1138 C CA . LYS A 1 144 ? 3.319 13.600 6.706 1.00 96.81 144 LYS A CA 1
ATOM 1139 C C . LYS A 1 144 ? 4.571 13.777 5.856 1.00 96.81 144 LYS A C 1
ATOM 1141 O O . LYS A 1 144 ? 4.478 14.301 4.752 1.00 96.81 144 LYS A O 1
ATOM 1146 N N . LYS A 1 145 ? 5.737 13.322 6.332 1.00 96.56 145 LYS A N 1
ATOM 1147 C CA . LYS A 1 145 ? 6.969 13.327 5.529 1.00 96.56 145 LYS A CA 1
ATOM 1148 C C . LYS A 1 145 ? 6.793 12.509 4.249 1.00 96.56 145 LYS A C 1
ATOM 1150 O O . LYS A 1 145 ? 7.161 12.988 3.182 1.00 96.56 145 LYS A O 1
ATOM 1155 N N . LEU A 1 146 ? 6.208 11.316 4.360 1.00 96.12 146 LEU A N 1
ATOM 1156 C CA . LEU A 1 146 ? 5.909 10.453 3.219 1.00 96.12 146 LEU A CA 1
ATOM 1157 C C . LEU A 1 146 ? 4.936 11.128 2.239 1.00 96.12 146 LEU A C 1
ATOM 1159 O O . LEU A 1 146 ? 5.253 11.243 1.059 1.00 96.12 146 LEU A O 1
ATOM 1163 N N . MET A 1 147 ? 3.810 11.651 2.733 1.00 95.44 147 MET A N 1
ATOM 1164 C CA . MET A 1 147 ? 2.819 12.368 1.919 1.00 95.44 147 MET A CA 1
ATOM 1165 C C . MET A 1 147 ? 3.439 13.569 1.194 1.00 95.44 147 MET A C 1
ATOM 1167 O O . MET A 1 147 ? 3.287 13.711 -0.016 1.00 95.44 147 MET A O 1
ATOM 1171 N N . ASN A 1 148 ? 4.201 14.404 1.905 1.00 95.06 148 ASN A N 1
ATOM 1172 C CA . ASN A 1 148 ? 4.877 15.564 1.322 1.00 95.06 148 ASN A CA 1
ATOM 1173 C C . ASN A 1 148 ? 5.903 15.158 0.256 1.00 95.06 148 ASN A C 1
ATOM 1175 O O . ASN A 1 148 ? 6.017 15.830 -0.769 1.00 95.06 148 ASN A O 1
ATOM 1179 N N . GLY A 1 149 ? 6.620 14.051 0.475 1.00 95.38 149 GLY A N 1
ATOM 1180 C CA . GLY A 1 149 ? 7.517 13.464 -0.517 1.00 95.38 149 GLY A CA 1
ATOM 1181 C C . GLY A 1 149 ? 6.774 13.150 -1.813 1.00 95.38 149 GLY A C 1
ATOM 1182 O O . GLY A 1 149 ? 7.147 13.655 -2.871 1.00 95.38 149 GLY A O 1
ATOM 1183 N N . VAL A 1 150 ? 5.661 12.422 -1.732 1.00 94.44 150 VAL A N 1
ATOM 1184 C CA . VAL A 1 150 ? 4.852 12.062 -2.908 1.00 94.44 150 VAL A CA 1
ATOM 1185 C C . VAL A 1 150 ? 4.258 13.301 -3.585 1.00 94.44 150 VAL A C 1
ATOM 1187 O O . VAL A 1 150 ? 4.310 13.433 -4.808 1.00 94.44 150 VAL A O 1
ATOM 1190 N N . LEU A 1 151 ? 3.758 14.266 -2.809 1.00 92.56 151 LEU A N 1
ATOM 1191 C CA . LEU A 1 151 ? 3.207 15.519 -3.333 1.00 92.56 151 LEU A CA 1
ATOM 1192 C C . LEU A 1 151 ? 4.257 16.424 -3.997 1.00 92.56 151 LEU A C 1
ATOM 1194 O O . LEU A 1 151 ? 3.879 17.304 -4.772 1.00 92.56 151 LEU A O 1
ATOM 1198 N N . SER A 1 152 ? 5.553 16.210 -3.750 1.00 93.06 152 SER A N 1
ATOM 1199 C CA . SER A 1 152 ? 6.636 16.925 -4.442 1.00 93.06 152 SER A CA 1
ATOM 1200 C C . SER A 1 152 ? 6.905 16.403 -5.861 1.00 93.06 152 SER A C 1
ATOM 1202 O O . SER A 1 152 ? 7.427 17.131 -6.703 1.00 93.06 152 SER A O 1
ATOM 1204 N N . VAL A 1 153 ? 6.522 15.158 -6.152 1.00 92.00 153 VAL A N 1
ATOM 1205 C CA . VAL A 1 153 ? 6.775 14.483 -7.436 1.00 92.00 153 VAL A CA 1
ATOM 1206 C C . VAL A 1 153 ? 5.857 15.038 -8.534 1.00 92.00 153 VAL A C 1
ATOM 1208 O O . VAL A 1 153 ? 4.750 15.465 -8.229 1.00 92.00 153 VAL A O 1
ATOM 1211 N N . PRO A 1 154 ? 6.221 15.062 -9.824 1.00 89.06 154 PRO A N 1
ATOM 1212 C CA . PRO A 1 154 ? 5.278 15.380 -10.900 1.00 89.06 154 PRO A CA 1
ATOM 1213 C C . PRO A 1 154 ? 4.070 14.429 -10.931 1.00 89.06 154 PRO A C 1
ATOM 1215 O O . PRO A 1 154 ? 4.229 13.217 -10.788 1.00 89.06 154 PRO A O 1
ATOM 1218 N N . LYS A 1 155 ? 2.855 14.953 -11.166 1.00 87.12 155 LYS A N 1
ATOM 1219 C CA . LYS A 1 155 ? 1.608 14.152 -11.166 1.00 87.12 155 LYS A CA 1
ATOM 1220 C C . LYS A 1 155 ? 1.679 12.903 -12.057 1.00 87.12 155 LYS A C 1
ATOM 1222 O O . LYS A 1 155 ? 1.130 11.877 -11.687 1.00 87.12 155 LYS A O 1
ATOM 1227 N N . THR A 1 156 ? 2.400 12.978 -13.177 1.00 84.75 156 THR A N 1
ATOM 1228 C CA . THR A 1 156 ? 2.605 11.871 -14.128 1.00 84.75 156 THR A CA 1
ATOM 1229 C C . THR A 1 156 ? 3.291 10.647 -13.530 1.00 84.75 156 THR A C 1
ATOM 1231 O O . THR A 1 156 ? 3.144 9.560 -14.073 1.00 84.75 156 THR A O 1
ATOM 1234 N N . TYR A 1 157 ? 4.058 10.815 -12.450 1.00 86.88 157 TYR A N 1
ATOM 1235 C CA . TYR A 1 157 ? 4.748 9.713 -11.779 1.00 86.88 157 TYR A CA 1
ATOM 1236 C C . TYR A 1 157 ? 4.106 9.359 -10.439 1.00 86.88 157 TYR A C 1
ATOM 1238 O O . TYR A 1 157 ? 4.282 8.244 -9.971 1.00 86.88 157 TYR A O 1
ATOM 1246 N N . ARG A 1 158 ? 3.337 10.263 -9.817 1.00 89.12 158 ARG A N 1
ATOM 1247 C CA . ARG A 1 158 ? 2.714 10.003 -8.505 1.00 89.12 158 ARG A CA 1
ATOM 1248 C C . ARG A 1 158 ? 1.824 8.766 -8.491 1.00 89.12 158 ARG A C 1
ATOM 1250 O O . ARG A 1 158 ? 1.753 8.112 -7.461 1.00 89.12 158 ARG A O 1
ATOM 1257 N N . SER A 1 159 ? 1.179 8.447 -9.612 1.00 84.38 159 SER A N 1
ATOM 1258 C CA . SER A 1 159 ? 0.240 7.327 -9.715 1.00 84.38 159 SER A CA 1
ATOM 1259 C C . SER A 1 159 ? 0.865 5.959 -9.438 1.00 84.38 159 SER A C 1
ATOM 1261 O O . SER A 1 159 ? 0.124 5.013 -9.233 1.00 84.38 159 SER A O 1
ATOM 1263 N N . VAL A 1 160 ? 2.200 5.829 -9.447 1.00 87.62 160 VAL A N 1
ATOM 1264 C CA . VAL A 1 160 ? 2.864 4.565 -9.078 1.00 87.62 160 VAL A CA 1
ATOM 1265 C C . VAL A 1 160 ? 3.159 4.450 -7.587 1.00 87.62 160 VAL A C 1
ATOM 1267 O O . VAL A 1 160 ? 3.694 3.442 -7.137 1.00 87.62 160 VAL A O 1
ATOM 1270 N N . PHE A 1 161 ? 2.861 5.476 -6.794 1.00 92.75 161 PHE A N 1
ATOM 1271 C CA . PHE A 1 161 ? 3.055 5.405 -5.356 1.00 92.75 161 PHE A CA 1
ATOM 1272 C C . PHE A 1 161 ? 2.121 4.361 -4.731 1.00 92.75 161 PHE A C 1
ATOM 1274 O O . PHE A 1 161 ? 0.936 4.335 -5.033 1.00 92.75 161 PHE A O 1
ATOM 1281 N N . GLY A 1 162 ? 2.643 3.506 -3.849 1.00 91.00 162 GLY A N 1
ATOM 1282 C CA . GLY A 1 162 ? 1.877 2.415 -3.241 1.00 91.00 162 GLY A CA 1
ATOM 1283 C C . GLY A 1 162 ? 1.672 1.202 -4.155 1.00 91.00 162 GLY A C 1
ATOM 1284 O O . GLY A 1 162 ? 1.462 0.106 -3.646 1.00 91.00 162 GLY A O 1
ATOM 1285 N N . GLU A 1 163 ? 1.816 1.356 -5.471 1.00 89.38 163 GLU A N 1
ATOM 1286 C CA . GLU A 1 163 ? 1.614 0.280 -6.441 1.00 89.38 163 GLU A CA 1
ATOM 1287 C C . GLU A 1 163 ? 2.618 -0.865 -6.291 1.00 89.38 163 GLU A C 1
ATOM 1289 O O . GLU A 1 163 ? 3.787 -0.683 -5.916 1.00 89.38 163 GLU A O 1
ATOM 1294 N N . LYS A 1 164 ? 2.154 -2.064 -6.658 1.00 90.50 164 LYS A N 1
ATOM 1295 C CA . LYS A 1 164 ? 3.005 -3.245 -6.780 1.00 90.50 164 LYS A CA 1
ATOM 1296 C C . LYS A 1 164 ? 3.742 -3.209 -8.120 1.00 90.50 164 LYS A C 1
ATOM 1298 O O . LYS A 1 164 ? 3.146 -3.135 -9.194 1.00 90.50 164 LYS A O 1
ATOM 1303 N N . VAL A 1 165 ? 5.059 -3.328 -8.061 1.00 91.25 165 VAL A N 1
ATOM 1304 C CA . VAL A 1 165 ? 5.967 -3.279 -9.210 1.00 91.25 165 VAL A CA 1
ATOM 1305 C C . VAL A 1 165 ? 6.887 -4.491 -9.223 1.00 91.25 165 VAL A C 1
ATOM 1307 O O . VAL A 1 165 ? 7.147 -5.101 -8.183 1.00 91.25 165 VAL A O 1
ATOM 1310 N N . TYR A 1 166 ? 7.408 -4.842 -10.395 1.00 90.88 166 TYR A N 1
ATOM 1311 C CA . TYR A 1 166 ? 8.533 -5.767 -10.491 1.00 90.88 166 TYR A CA 1
ATOM 1312 C C . TYR A 1 166 ? 9.839 -4.974 -10.496 1.00 90.88 166 TYR A C 1
ATOM 1314 O O . TYR A 1 166 ? 10.064 -4.166 -11.394 1.00 90.88 166 TYR A O 1
ATOM 1322 N N . SER A 1 167 ? 10.692 -5.180 -9.489 1.00 91.19 167 SER A N 1
ATOM 1323 C CA . SER A 1 167 ? 12.000 -4.520 -9.411 1.00 91.19 167 SER A CA 1
ATOM 1324 C C . SER A 1 167 ? 13.064 -5.388 -10.071 1.00 91.19 167 SER A C 1
ATOM 1326 O O . SER A 1 167 ? 13.303 -6.509 -9.625 1.00 91.19 167 SER A O 1
ATOM 1328 N N . TYR A 1 168 ? 13.761 -4.850 -11.073 1.00 88.94 168 TYR A N 1
ATOM 1329 C CA . TYR A 1 168 ? 14.855 -5.569 -11.736 1.00 88.94 168 TYR A CA 1
ATOM 1330 C C . TYR A 1 168 ? 16.097 -5.691 -10.846 1.00 88.94 168 TYR A C 1
ATOM 1332 O O . TYR A 1 168 ? 16.860 -6.644 -10.965 1.00 88.94 168 TYR A O 1
ATOM 1340 N N . ALA A 1 169 ? 16.315 -4.735 -9.941 1.00 88.50 169 ALA A N 1
ATOM 1341 C CA . ALA A 1 169 ? 17.442 -4.772 -9.016 1.00 88.50 169 ALA A CA 1
ATOM 1342 C C . ALA A 1 169 ? 17.255 -5.803 -7.893 1.00 88.50 169 ALA A C 1
ATOM 1344 O O . ALA A 1 169 ? 18.234 -6.405 -7.452 1.00 88.50 169 ALA A O 1
ATOM 1345 N N . LEU A 1 170 ? 16.015 -5.994 -7.429 1.00 89.06 170 LEU A N 1
ATOM 1346 C CA . LEU A 1 170 ? 15.687 -7.010 -6.427 1.00 89.06 170 LEU A CA 1
ATOM 1347 C C . LEU A 1 170 ? 15.375 -8.379 -7.043 1.00 89.06 170 LEU A C 1
ATOM 1349 O O . LEU A 1 170 ? 15.388 -9.360 -6.304 1.00 89.06 170 LEU A O 1
ATOM 1353 N N . ASP A 1 171 ? 15.080 -8.417 -8.344 1.00 87.69 171 ASP A N 1
ATOM 1354 C CA . ASP A 1 171 ? 14.602 -9.590 -9.081 1.00 87.69 171 ASP A CA 1
ATOM 1355 C C . ASP A 1 171 ? 13.386 -10.262 -8.418 1.00 87.69 171 ASP A C 1
ATOM 1357 O O . ASP A 1 171 ? 13.310 -11.468 -8.202 1.00 87.69 171 ASP A O 1
ATOM 1361 N N . GLN A 1 172 ? 12.448 -9.429 -7.971 1.00 89.69 172 GLN A N 1
ATOM 1362 C CA . GLN A 1 172 ? 11.220 -9.871 -7.318 1.00 89.69 172 GLN A CA 1
ATOM 1363 C C . GLN A 1 172 ? 10.195 -8.728 -7.281 1.00 89.69 172 GLN A C 1
ATOM 1365 O O . GLN A 1 172 ? 10.556 -7.547 -7.390 1.00 89.69 172 GLN A O 1
ATOM 1370 N N . PRO A 1 173 ? 8.910 -9.048 -7.045 1.00 90.75 173 PRO A N 1
ATOM 1371 C CA . PRO A 1 173 ? 7.894 -8.039 -6.800 1.00 90.75 173 PRO A CA 1
ATOM 1372 C C . PRO A 1 173 ? 8.143 -7.254 -5.506 1.00 90.75 173 PRO A C 1
ATOM 1374 O O . PRO A 1 173 ? 8.593 -7.794 -4.488 1.00 90.75 173 PRO A O 1
ATOM 1377 N N . GLY A 1 174 ? 7.770 -5.981 -5.528 1.00 92.44 174 GLY A N 1
ATOM 1378 C CA . GLY A 1 174 ? 7.769 -5.097 -4.371 1.00 92.44 174 GLY A CA 1
ATOM 1379 C C . GLY A 1 174 ? 6.745 -3.981 -4.519 1.00 92.44 174 GLY A C 1
ATOM 1380 O O . GLY A 1 174 ? 6.032 -3.915 -5.512 1.00 92.44 174 GLY A O 1
ATOM 1381 N N . TRP A 1 175 ? 6.677 -3.110 -3.522 1.00 94.00 175 TRP A N 1
ATOM 1382 C CA . TRP A 1 175 ? 5.779 -1.960 -3.487 1.00 94.00 175 TRP A CA 1
ATOM 1383 C C . TRP A 1 175 ? 6.584 -0.677 -3.423 1.00 94.00 175 TRP A C 1
ATOM 1385 O O . TRP A 1 175 ? 7.619 -0.628 -2.751 1.00 94.00 175 TRP A O 1
ATOM 1395 N N . ILE A 1 176 ? 6.101 0.368 -4.083 1.00 94.50 176 ILE A N 1
ATOM 1396 C CA . ILE A 1 176 ? 6.696 1.696 -3.958 1.00 94.50 176 ILE A CA 1
ATOM 1397 C C . ILE A 1 176 ? 6.268 2.301 -2.620 1.00 94.50 176 ILE A C 1
ATOM 1399 O O . ILE A 1 176 ? 5.112 2.664 -2.421 1.00 94.50 176 ILE A O 1
ATOM 1403 N N . VAL A 1 177 ? 7.216 2.403 -1.687 1.00 95.38 177 VAL A N 1
ATOM 1404 C CA . VAL A 1 177 ? 6.960 2.822 -0.297 1.00 95.38 177 VAL A CA 1
ATOM 1405 C C . VAL A 1 177 ? 7.426 4.236 0.020 1.00 95.38 177 VAL A C 1
ATOM 1407 O O . VAL A 1 177 ? 7.120 4.751 1.090 1.00 95.38 177 VAL A O 1
ATOM 1410 N N . SER A 1 178 ? 8.170 4.864 -0.887 1.00 95.75 178 SER A N 1
ATOM 1411 C CA . SER A 1 178 ? 8.599 6.258 -0.790 1.00 95.75 178 SER A CA 1
ATOM 1412 C C . SER A 1 178 ? 8.810 6.818 -2.186 1.00 95.75 178 SER A C 1
ATOM 1414 O O . SER A 1 178 ? 9.310 6.113 -3.065 1.00 95.75 178 SER A O 1
ATOM 1416 N N . MET A 1 179 ? 8.457 8.085 -2.373 1.00 95.19 179 MET A N 1
ATOM 1417 C CA . MET A 1 179 ? 8.818 8.857 -3.554 1.00 95.19 179 MET A CA 1
ATOM 1418 C C . MET A 1 179 ? 9.155 10.284 -3.144 1.00 95.19 179 MET A C 1
ATOM 1420 O O . MET A 1 179 ? 8.509 10.840 -2.257 1.00 95.19 179 MET A O 1
ATOM 1424 N N . THR A 1 180 ? 10.166 10.893 -3.757 1.00 95.44 180 THR A N 1
ATOM 1425 C CA . THR A 1 180 ? 10.523 12.299 -3.515 1.00 95.44 180 THR A CA 1
ATOM 1426 C C . THR A 1 180 ? 11.184 12.896 -4.749 1.00 95.44 180 THR A C 1
ATOM 1428 O O . THR A 1 180 ? 11.975 12.240 -5.424 1.00 95.44 180 THR A O 1
ATOM 1431 N N . GLN A 1 181 ? 10.867 14.153 -5.059 1.00 92.81 181 GLN A N 1
ATOM 1432 C CA . GLN A 1 181 ? 11.526 14.871 -6.142 1.00 92.81 181 GLN A CA 1
ATOM 1433 C C . GLN A 1 181 ? 12.887 15.419 -5.689 1.00 92.81 181 GLN A C 1
ATOM 1435 O O . GLN A 1 181 ? 12.974 16.195 -4.740 1.00 92.81 181 GLN A O 1
ATOM 1440 N N . LEU A 1 182 ? 13.940 15.064 -6.423 1.00 90.06 182 LEU A N 1
ATOM 1441 C CA . LEU A 1 182 ? 15.307 15.564 -6.297 1.00 90.06 182 LEU A CA 1
ATOM 1442 C C . LEU A 1 182 ? 15.691 16.302 -7.589 1.00 90.06 182 LEU A C 1
ATOM 1444 O O . LEU A 1 182 ? 16.168 15.704 -8.552 1.00 90.06 182 LEU A O 1
ATOM 1448 N N . TYR A 1 183 ? 15.484 17.620 -7.627 1.00 86.31 183 TYR A N 1
ATOM 1449 C CA . TYR A 1 183 ? 15.701 18.449 -8.823 1.00 86.31 183 TYR A CA 1
ATOM 1450 C C . TYR A 1 183 ? 14.913 17.945 -10.046 1.00 86.31 183 TYR A C 1
ATOM 1452 O O . TYR A 1 183 ? 13.703 18.142 -10.112 1.00 86.31 183 TYR A O 1
ATOM 1460 N N . GLN A 1 184 ? 15.578 17.303 -11.013 1.00 85.06 184 GLN A N 1
ATOM 1461 C CA . GLN A 1 184 ? 14.975 16.727 -12.226 1.00 85.06 184 GLN A CA 1
ATOM 1462 C C . GLN A 1 184 ? 14.720 15.214 -12.116 1.00 85.06 184 GLN A C 1
ATOM 1464 O O . GLN A 1 184 ? 14.147 14.619 -13.028 1.00 85.06 184 GLN A O 1
ATOM 1469 N N . LEU A 1 185 ? 15.133 14.597 -11.008 1.00 89.44 185 LEU A N 1
ATOM 1470 C CA . LEU A 1 185 ? 14.982 13.175 -10.729 1.00 89.44 185 LEU A CA 1
ATOM 1471 C C . LEU A 1 185 ? 13.841 12.957 -9.744 1.00 89.44 185 LEU A C 1
ATOM 1473 O O . LEU A 1 185 ? 13.679 13.720 -8.796 1.00 89.44 185 LEU A O 1
ATOM 1477 N N . THR A 1 186 ? 13.086 11.883 -9.918 1.00 92.25 186 THR A N 1
ATOM 1478 C CA . THR A 1 186 ? 12.241 11.350 -8.850 1.00 92.25 186 THR A CA 1
ATOM 1479 C C . THR A 1 186 ? 12.952 10.152 -8.240 1.00 92.25 186 THR A C 1
ATOM 1481 O O . THR A 1 186 ? 13.183 9.160 -8.925 1.00 92.25 186 THR A O 1
ATOM 1484 N N . GLU A 1 187 ? 13.303 10.242 -6.963 1.00 94.12 187 GLU A N 1
ATOM 1485 C CA . GLU A 1 187 ? 13.779 9.102 -6.185 1.00 94.12 187 GLU A CA 1
ATOM 1486 C C . GLU A 1 187 ? 12.582 8.249 -5.760 1.00 94.12 187 GLU A C 1
ATOM 1488 O O . GLU A 1 187 ? 11.563 8.779 -5.308 1.00 94.12 187 GLU A O 1
ATOM 1493 N N . VAL A 1 188 ? 12.704 6.931 -5.905 1.00 94.81 188 VAL A N 1
ATOM 1494 C CA . VAL A 1 188 ? 11.676 5.948 -5.565 1.00 94.81 188 VAL A CA 1
ATOM 1495 C C . VAL A 1 188 ? 12.301 4.851 -4.716 1.00 94.81 188 VAL A C 1
ATOM 1497 O O . VAL A 1 188 ? 13.318 4.276 -5.094 1.00 94.81 188 VAL A O 1
ATOM 1500 N N . THR A 1 189 ? 11.685 4.511 -3.587 1.00 96.62 189 THR A N 1
ATOM 1501 C CA . THR A 1 189 ? 12.083 3.341 -2.793 1.00 96.62 189 THR A CA 1
ATOM 1502 C C . THR A 1 189 ? 11.090 2.212 -3.006 1.00 96.62 189 THR A C 1
ATOM 1504 O O . THR A 1 189 ? 9.901 2.367 -2.721 1.00 96.62 189 THR A O 1
ATOM 1507 N N . ILE A 1 190 ? 11.588 1.061 -3.451 1.00 96.00 190 ILE A N 1
ATOM 1508 C CA . ILE A 1 190 ? 10.803 -0.162 -3.615 1.00 96.00 190 ILE A CA 1
ATOM 1509 C C . ILE A 1 190 ? 11.126 -1.101 -2.457 1.00 96.00 190 ILE A C 1
ATOM 1511 O O . ILE A 1 190 ? 12.293 -1.409 -2.223 1.00 96.00 190 ILE A O 1
ATOM 1515 N N . GLN A 1 191 ? 10.103 -1.578 -1.751 1.00 95.19 191 GLN A N 1
ATOM 1516 C CA . GLN A 1 191 ? 10.222 -2.565 -0.680 1.00 95.19 191 GLN A CA 1
ATOM 1517 C C . GLN A 1 191 ? 9.608 -3.895 -1.118 1.00 95.19 191 GLN A C 1
ATOM 1519 O O . GLN A 1 191 ? 8.437 -3.968 -1.478 1.00 95.19 191 GLN A O 1
ATOM 1524 N N . SER A 1 192 ? 10.384 -4.968 -1.048 1.00 92.88 192 SER A N 1
ATOM 1525 C CA . SER A 1 192 ? 9.903 -6.330 -1.302 1.00 92.88 192 SER A CA 1
ATOM 1526 C C . SER A 1 192 ? 9.197 -6.947 -0.089 1.00 92.88 192 SER A C 1
ATOM 1528 O O . SER A 1 192 ? 9.294 -6.451 1.036 1.00 92.88 192 SER A O 1
ATOM 1530 N N . ALA A 1 193 ? 8.519 -8.079 -0.299 1.00 88.81 193 ALA A N 1
ATOM 1531 C CA . ALA A 1 193 ? 7.749 -8.767 0.744 1.00 88.81 193 ALA A CA 1
ATOM 1532 C C . ALA A 1 193 ? 8.585 -9.196 1.968 1.00 88.81 193 ALA A C 1
ATOM 1534 O O . ALA A 1 193 ? 8.055 -9.281 3.073 1.00 88.81 193 ALA A O 1
ATOM 1535 N N . ASN A 1 194 ? 9.888 -9.444 1.792 1.00 88.38 194 ASN A N 1
ATOM 1536 C CA . ASN A 1 194 ? 10.807 -9.788 2.885 1.00 88.38 194 ASN A CA 1
ATOM 1537 C C . ASN A 1 194 ? 11.413 -8.557 3.591 1.00 88.38 194 ASN A C 1
ATOM 1539 O O . ASN A 1 194 ? 12.264 -8.710 4.463 1.00 88.38 194 ASN A O 1
ATOM 1543 N N . GLY A 1 195 ? 10.997 -7.344 3.214 1.00 89.94 195 GLY A N 1
ATOM 1544 C CA . GLY A 1 195 ? 11.470 -6.091 3.797 1.00 89.94 195 GLY A CA 1
ATOM 1545 C C . GLY A 1 195 ? 12.755 -5.533 3.183 1.00 89.94 195 GLY A C 1
ATOM 1546 O O . GLY A 1 195 ? 13.148 -4.432 3.559 1.00 89.94 195 GLY A O 1
ATOM 1547 N N . LYS A 1 196 ? 13.402 -6.222 2.229 1.00 94.06 196 LYS A N 1
ATOM 1548 C CA . LYS A 1 196 ? 14.533 -5.638 1.489 1.00 94.06 196 LYS A CA 1
ATOM 1549 C C . LYS A 1 196 ? 14.055 -4.469 0.639 1.00 94.06 196 LYS A C 1
ATOM 1551 O O . LYS A 1 196 ? 13.028 -4.585 -0.035 1.00 94.06 196 LYS A O 1
ATOM 1556 N N . THR A 1 197 ? 14.839 -3.398 0.633 1.00 95.75 197 THR A N 1
ATOM 1557 C CA . THR A 1 197 ? 14.560 -2.178 -0.123 1.00 95.75 197 THR A CA 1
ATOM 1558 C C . THR A 1 197 ? 15.619 -1.915 -1.183 1.00 95.75 197 THR A C 1
ATOM 1560 O O . THR A 1 197 ? 16.793 -2.215 -0.970 1.00 95.75 197 THR A O 1
ATOM 1563 N N . VAL A 1 198 ? 15.218 -1.285 -2.283 1.00 95.88 198 VAL A N 1
ATOM 1564 C CA . VAL A 1 198 ? 16.123 -0.669 -3.260 1.00 95.88 198 VAL A CA 1
ATOM 1565 C C . VAL A 1 198 ? 15.666 0.757 -3.550 1.00 95.88 198 VAL A C 1
ATOM 1567 O O . VAL A 1 198 ? 14.466 1.038 -3.518 1.00 95.88 198 VAL A O 1
ATOM 1570 N N . THR A 1 199 ? 16.621 1.644 -3.811 1.00 95.25 199 THR A N 1
ATOM 1571 C CA . THR A 1 199 ? 16.358 3.007 -4.276 1.00 95.25 199 THR A CA 1
ATOM 1572 C C . THR A 1 199 ? 16.630 3.083 -5.769 1.00 95.25 199 THR A C 1
ATOM 1574 O O . THR A 1 199 ? 17.707 2.703 -6.221 1.00 95.25 199 THR A O 1
ATOM 1577 N N . GLU A 1 200 ? 15.656 3.591 -6.510 1.00 92.00 200 GLU A N 1
ATOM 1578 C CA . GLU A 1 200 ? 15.688 3.773 -7.955 1.00 92.00 200 GLU A CA 1
ATOM 1579 C C . GLU A 1 200 ? 15.394 5.232 -8.310 1.00 92.00 200 GLU A C 1
ATOM 1581 O O . GLU A 1 200 ? 14.830 5.981 -7.509 1.00 92.00 200 GLU A O 1
ATOM 1586 N N . TYR A 1 201 ? 15.748 5.633 -9.530 1.00 90.31 201 TYR A N 1
ATOM 1587 C CA . TYR A 1 201 ? 15.544 6.996 -10.009 1.00 90.31 201 TYR A CA 1
ATOM 1588 C C . TYR A 1 201 ? 14.745 7.000 -11.307 1.00 90.31 201 TYR A C 1
ATOM 1590 O O . TYR A 1 201 ? 15.050 6.261 -12.242 1.00 90.31 201 TYR A O 1
ATOM 1598 N N . ILE A 1 202 ? 13.745 7.872 -11.377 1.00 87.75 202 ILE A N 1
ATOM 1599 C CA . ILE A 1 202 ? 13.014 8.181 -12.604 1.00 87.75 202 ILE A CA 1
ATOM 1600 C C . ILE A 1 202 ? 13.555 9.507 -13.135 1.00 87.75 202 ILE A C 1
ATOM 1602 O O . ILE A 1 202 ? 13.518 10.525 -12.439 1.00 87.75 202 ILE A O 1
ATOM 1606 N N . TYR A 1 203 ? 14.052 9.499 -14.370 1.00 81.69 203 TYR A N 1
ATOM 1607 C CA . TYR A 1 203 ? 14.482 10.708 -15.068 1.00 81.69 203 TYR A CA 1
ATOM 1608 C C . TYR A 1 203 ? 13.314 11.307 -15.856 1.00 81.69 203 TYR A C 1
ATOM 1610 O O . TYR A 1 203 ? 12.606 10.593 -16.567 1.00 81.69 203 TYR A O 1
ATOM 1618 N N . GLY A 1 204 ? 13.114 12.623 -15.743 1.00 65.94 204 GLY A N 1
ATOM 1619 C CA . GLY A 1 204 ? 12.014 13.322 -16.405 1.00 65.94 204 GLY A CA 1
ATOM 1620 C C . GLY A 1 204 ? 11.924 13.025 -17.909 1.00 65.94 204 GLY A C 1
ATOM 1621 O O . GLY A 1 204 ? 12.866 13.273 -18.653 1.00 65.94 204 GLY A O 1
ATOM 1622 N N . GLY A 1 205 ? 10.775 12.506 -18.355 1.00 61.16 205 GLY A N 1
ATOM 1623 C CA . GLY A 1 205 ? 10.494 12.204 -19.763 1.00 61.16 205 GLY A CA 1
ATOM 1624 C C . GLY A 1 205 ? 10.869 10.787 -20.208 1.00 61.16 205 GLY A C 1
ATOM 1625 O O . GLY A 1 205 ? 10.528 10.402 -21.325 1.00 61.16 205 GLY A O 1
ATOM 1626 N N . ILE A 1 206 ? 11.514 9.991 -19.349 1.00 61.91 206 ILE A N 1
ATOM 1627 C CA . ILE A 1 206 ? 11.864 8.591 -19.616 1.00 61.91 206 ILE A CA 1
ATOM 1628 C C . ILE A 1 206 ? 10.906 7.684 -18.827 1.00 61.91 206 ILE A C 1
ATOM 1630 O O . ILE A 1 206 ? 10.561 7.969 -17.680 1.00 61.91 206 ILE A O 1
ATOM 1634 N N . ARG A 1 207 ? 10.431 6.598 -19.456 1.00 67.75 207 ARG A N 1
ATOM 1635 C CA . ARG A 1 207 ? 9.631 5.559 -18.778 1.00 67.75 207 ARG A CA 1
ATOM 1636 C C . ARG A 1 207 ? 10.441 4.892 -17.656 1.00 67.75 207 ARG A C 1
ATOM 1638 O O . ARG A 1 207 ? 11.662 4.998 -17.621 1.00 67.75 207 ARG A O 1
ATOM 1645 N N . PHE A 1 208 ? 9.764 4.169 -16.764 1.00 76.75 208 PHE A N 1
ATOM 1646 C CA . PHE A 1 208 ? 10.404 3.382 -15.706 1.00 76.75 208 PHE A CA 1
ATOM 1647 C C . PHE A 1 208 ? 11.442 2.416 -16.308 1.00 76.75 208 PHE A C 1
ATOM 1649 O O . PHE A 1 208 ? 11.086 1.477 -17.016 1.00 76.75 208 PHE A O 1
ATOM 1656 N N . SER A 1 209 ? 12.732 2.682 -16.085 1.00 77.50 209 SER A N 1
ATOM 1657 C CA . SER A 1 209 ? 13.827 1.883 -16.657 1.00 77.50 209 SER A CA 1
ATOM 1658 C C . SER A 1 209 ? 14.246 0.725 -15.755 1.00 77.50 209 SER A C 1
ATOM 1660 O O . SER A 1 209 ? 14.738 -0.287 -16.247 1.00 77.50 209 SER A O 1
ATOM 1662 N N . ASN A 1 210 ? 14.045 0.866 -14.442 1.00 86.25 210 ASN A N 1
ATOM 1663 C CA . ASN A 1 210 ? 14.596 -0.047 -13.433 1.00 86.25 210 ASN A CA 1
ATOM 1664 C C . ASN A 1 210 ? 13.522 -0.918 -12.752 1.00 86.25 210 ASN A C 1
ATOM 1666 O O . ASN A 1 210 ? 13.828 -1.794 -11.940 1.00 86.25 210 ASN A O 1
ATOM 1670 N N . PHE A 1 211 ? 12.258 -0.680 -13.091 1.00 89.69 211 PHE A N 1
ATOM 1671 C CA . PHE A 1 211 ? 11.108 -1.470 -12.675 1.00 89.69 211 PHE A CA 1
ATOM 1672 C C . PHE A 1 211 ? 9.984 -1.321 -13.705 1.00 89.69 211 PHE A C 1
ATOM 1674 O O . PHE A 1 211 ? 9.997 -0.393 -14.514 1.00 89.69 211 PHE A O 1
ATOM 1681 N N . CYS A 1 212 ? 8.996 -2.205 -13.660 1.00 88.12 212 CYS A N 1
ATOM 1682 C CA . CYS A 1 212 ? 7.755 -2.079 -14.423 1.00 88.12 212 CYS A CA 1
ATOM 1683 C C . CYS A 1 212 ? 6.543 -2.340 -13.526 1.00 88.12 212 CYS A C 1
ATOM 1685 O O . CYS A 1 212 ? 6.683 -2.852 -12.409 1.00 88.12 212 CYS A O 1
ATOM 1687 N N . TYR A 1 213 ? 5.348 -1.990 -14.006 1.00 88.44 213 TYR A N 1
ATOM 1688 C CA . TYR A 1 213 ? 4.120 -2.389 -13.328 1.00 88.44 213 TYR A CA 1
ATOM 1689 C C . TYR A 1 213 ? 4.081 -3.907 -13.185 1.00 88.44 213 TYR A C 1
ATOM 1691 O O . TYR A 1 213 ? 4.443 -4.639 -14.108 1.00 88.44 213 TYR A O 1
ATOM 1699 N N . TYR A 1 214 ? 3.619 -4.393 -12.033 1.00 87.94 214 TYR A N 1
ATOM 1700 C CA . TYR A 1 214 ? 3.546 -5.833 -11.815 1.00 87.94 214 TYR A CA 1
ATOM 1701 C C . TYR A 1 214 ? 2.597 -6.518 -12.808 1.00 87.94 214 TYR A C 1
ATOM 1703 O O . TYR A 1 214 ? 2.899 -7.614 -13.270 1.00 87.94 214 TYR A O 1
ATOM 1711 N N . PHE A 1 215 ? 1.516 -5.839 -13.207 1.00 84.31 215 PHE A N 1
ATOM 1712 C CA . PHE A 1 215 ? 0.631 -6.310 -14.272 1.00 84.31 215 PHE A CA 1
ATOM 1713 C C . PHE A 1 215 ? 1.383 -6.531 -15.590 1.00 84.31 215 PHE A C 1
ATOM 1715 O O . PHE A 1 215 ? 1.212 -7.575 -16.215 1.00 84.31 215 PHE A O 1
ATOM 1722 N N . ASP A 1 216 ? 2.250 -5.592 -15.987 1.00 83.69 216 ASP A N 1
ATOM 1723 C CA . ASP A 1 216 ? 3.010 -5.713 -17.233 1.00 83.69 216 ASP A CA 1
ATOM 1724 C C . ASP A 1 216 ? 3.978 -6.899 -17.179 1.00 83.69 216 ASP A C 1
ATOM 1726 O O . ASP A 1 216 ? 4.084 -7.669 -18.135 1.00 83.69 216 ASP A O 1
ATOM 1730 N N . TYR A 1 217 ? 4.654 -7.073 -16.041 1.00 84.19 217 TYR A N 1
ATOM 1731 C CA . TYR A 1 217 ? 5.500 -8.235 -15.789 1.00 84.19 217 TYR A CA 1
ATOM 1732 C C . TYR A 1 217 ? 4.704 -9.542 -15.892 1.00 84.19 217 TYR A C 1
ATOM 1734 O O . TYR A 1 217 ? 5.080 -10.448 -16.634 1.00 84.19 217 TYR A O 1
ATOM 1742 N N . GLU A 1 218 ? 3.589 -9.641 -15.173 1.00 81.56 218 GLU A N 1
ATOM 1743 C CA . GLU A 1 218 ? 2.802 -10.866 -15.100 1.00 81.56 218 GLU A CA 1
ATOM 1744 C C . GLU A 1 218 ? 2.167 -11.212 -16.451 1.00 81.56 218 GLU A C 1
ATOM 1746 O O . GLU A 1 218 ? 2.296 -12.341 -16.908 1.00 81.56 218 GLU A O 1
ATOM 1751 N N . HIS A 1 219 ? 1.533 -10.256 -17.129 1.00 74.56 219 HIS A N 1
ATOM 1752 C CA . HIS A 1 219 ? 0.791 -10.533 -18.358 1.00 74.56 219 HIS A CA 1
ATOM 1753 C C . HIS A 1 219 ? 1.678 -10.583 -19.597 1.00 74.56 219 HIS A C 1
ATOM 1755 O O . HIS A 1 219 ? 1.557 -11.515 -20.392 1.00 74.56 219 HIS A O 1
ATOM 1761 N N . PHE A 1 220 ? 2.563 -9.601 -19.784 1.00 71.38 220 PHE A N 1
ATOM 1762 C CA . PHE A 1 220 ? 3.334 -9.512 -21.022 1.00 71.38 220 PHE A CA 1
ATOM 1763 C C . PHE A 1 220 ? 4.631 -10.296 -20.975 1.00 71.38 220 PHE A C 1
ATOM 1765 O O . PHE A 1 220 ? 5.078 -10.718 -22.031 1.00 71.38 220 PHE A O 1
ATOM 1772 N N . ILE A 1 221 ? 5.244 -10.493 -19.808 1.00 70.00 221 ILE A N 1
ATOM 1773 C CA . ILE A 1 221 ? 6.545 -11.169 -19.723 1.00 70.00 221 ILE A CA 1
ATOM 1774 C C . ILE A 1 221 ? 6.360 -12.614 -19.268 1.00 70.00 221 ILE A C 1
ATOM 1776 O O . ILE A 1 221 ? 6.818 -13.531 -19.946 1.00 70.00 221 ILE A O 1
ATOM 1780 N N . TYR A 1 222 ? 5.651 -12.824 -18.159 1.00 69.50 222 TYR A N 1
ATOM 1781 C CA . TYR A 1 222 ? 5.505 -14.149 -17.570 1.00 69.50 222 TYR A CA 1
ATOM 1782 C C . TYR A 1 222 ? 4.451 -14.996 -18.294 1.00 69.50 222 TYR A C 1
ATOM 1784 O O . TYR A 1 222 ? 4.799 -16.024 -18.865 1.00 69.50 222 TYR A O 1
ATOM 1792 N N . ILE A 1 223 ? 3.186 -14.569 -18.332 1.00 69.88 223 ILE A N 1
ATOM 1793 C CA . ILE A 1 223 ? 2.077 -15.360 -18.892 1.00 69.88 223 ILE A CA 1
ATOM 1794 C C . ILE A 1 223 ? 2.182 -15.483 -20.406 1.00 69.88 223 ILE A C 1
ATOM 1796 O O . ILE A 1 223 ? 1.995 -16.578 -20.927 1.00 69.88 223 ILE A O 1
ATOM 1800 N N . ALA A 1 224 ? 2.444 -14.381 -21.118 1.00 68.12 224 ALA A N 1
ATOM 1801 C CA . ALA A 1 224 ? 2.472 -14.429 -22.573 1.00 68.12 224 ALA A CA 1
ATOM 1802 C C . ALA A 1 224 ? 3.522 -15.434 -23.052 1.00 68.12 224 ALA A C 1
ATOM 1804 O O . ALA A 1 224 ? 3.175 -16.349 -23.789 1.00 68.12 224 ALA A O 1
ATOM 1805 N N . PHE A 1 225 ? 4.771 -15.294 -22.604 1.00 71.75 225 PHE A N 1
ATOM 1806 C CA . PHE A 1 225 ? 5.891 -16.014 -23.196 1.00 71.75 225 PHE A CA 1
ATOM 1807 C C . PHE A 1 225 ? 6.257 -17.329 -22.501 1.00 71.75 225 PHE A C 1
ATOM 1809 O O . PHE A 1 225 ? 6.863 -18.178 -23.148 1.00 71.75 225 PHE A O 1
ATOM 1816 N N . THR A 1 226 ? 5.924 -17.548 -21.228 1.00 72.81 226 THR A N 1
ATOM 1817 C CA . THR A 1 226 ? 6.304 -18.800 -20.548 1.00 72.81 226 THR A CA 1
ATOM 1818 C C . THR A 1 226 ? 5.507 -19.976 -21.104 1.00 72.81 226 THR A C 1
ATOM 1820 O O . THR A 1 226 ? 4.285 -19.930 -21.176 1.00 72.81 226 THR A O 1
ATOM 1823 N N . GLU A 1 227 ? 6.211 -21.027 -21.531 1.00 72.00 227 GLU A N 1
ATOM 1824 C CA . GLU A 1 227 ? 5.661 -22.209 -22.218 1.00 72.00 227 GLU A CA 1
ATOM 1825 C C . GLU A 1 227 ? 4.920 -21.917 -23.536 1.00 72.00 227 GLU A C 1
ATOM 1827 O O . GLU A 1 227 ? 4.357 -22.829 -24.150 1.00 72.00 227 GLU A O 1
ATOM 1832 N N . GLY A 1 228 ? 4.975 -20.669 -24.011 1.00 76.56 228 GLY A N 1
ATOM 1833 C CA . GLY A 1 228 ? 4.289 -20.208 -25.206 1.00 76.56 228 GLY A CA 1
ATOM 1834 C C . GLY A 1 228 ? 4.874 -20.806 -26.482 1.00 76.56 228 GLY A C 1
ATOM 1835 O O . GLY A 1 228 ? 6.093 -20.903 -26.664 1.00 76.56 228 GLY A O 1
ATOM 1836 N N . GLU A 1 229 ? 3.984 -21.183 -27.395 1.00 83.94 229 GLU A N 1
ATOM 1837 C CA . GLU A 1 229 ? 4.333 -21.666 -28.724 1.00 83.94 229 GLU A CA 1
ATOM 1838 C C . GLU A 1 229 ? 3.961 -20.630 -29.784 1.00 83.94 229 GLU A C 1
ATOM 1840 O O . GLU A 1 229 ? 2.797 -20.254 -29.925 1.00 83.94 229 GLU A O 1
ATOM 1845 N N . TYR A 1 230 ? 4.945 -20.203 -30.572 1.00 82.81 230 TYR A N 1
ATOM 1846 C CA . TYR A 1 230 ? 4.784 -19.109 -31.525 1.00 82.81 230 TYR A CA 1
ATOM 1847 C C . TYR A 1 230 ? 5.262 -19.494 -32.911 1.00 82.81 230 TYR A C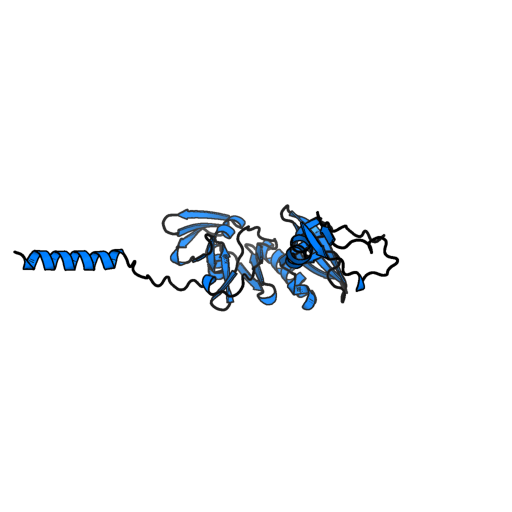 1
ATOM 1849 O O . TYR A 1 230 ? 6.316 -20.109 -33.067 1.00 82.81 230 TYR A O 1
ATOM 1857 N N . TRP A 1 231 ? 4.509 -19.075 -33.924 1.00 83.19 231 TRP A N 1
ATOM 1858 C CA . TRP A 1 231 ? 4.925 -19.189 -35.315 1.00 83.19 231 TRP A CA 1
ATOM 1859 C C . TRP A 1 231 ? 5.905 -18.074 -35.663 1.00 83.19 231 TRP A C 1
ATOM 1861 O O . TRP A 1 231 ? 5.647 -16.896 -35.412 1.00 83.19 231 TRP A O 1
ATOM 1871 N N . ALA A 1 232 ? 7.028 -18.445 -36.266 1.00 76.88 232 ALA A N 1
ATOM 1872 C CA . ALA A 1 232 ? 7.985 -17.486 -36.781 1.00 76.88 232 ALA A CA 1
ATOM 1873 C C . ALA A 1 232 ? 7.385 -16.778 -38.002 1.00 76.88 232 ALA A C 1
ATOM 1875 O O . ALA A 1 232 ? 7.026 -17.407 -39.000 1.00 76.88 232 ALA A O 1
ATOM 1876 N N . ASN A 1 233 ? 7.293 -15.449 -37.949 1.00 75.94 233 ASN A N 1
ATOM 1877 C CA . ASN A 1 233 ? 6.896 -14.669 -39.112 1.00 75.94 233 ASN A CA 1
ATOM 1878 C C . ASN A 1 233 ? 8.103 -14.479 -40.043 1.00 75.94 233 ASN A C 1
ATOM 1880 O O . ASN A 1 233 ? 8.876 -13.530 -39.892 1.00 75.94 233 ASN A O 1
ATOM 1884 N N . LYS A 1 234 ? 8.244 -15.381 -41.022 1.00 73.06 234 LYS A N 1
ATOM 1885 C CA . LYS A 1 234 ? 9.335 -15.375 -42.014 1.00 73.06 234 LYS A CA 1
ATOM 1886 C C . LYS A 1 234 ? 9.402 -14.077 -42.837 1.00 73.06 234 LYS A C 1
ATOM 1888 O O . LYS A 1 234 ? 10.467 -13.754 -43.348 1.00 73.06 234 LYS A O 1
ATOM 1893 N N . ASN A 1 235 ? 8.314 -13.303 -42.920 1.00 74.62 235 ASN A N 1
ATOM 1894 C CA . ASN A 1 235 ? 8.291 -12.022 -43.638 1.00 74.62 235 ASN A CA 1
ATOM 1895 C C . ASN A 1 235 ? 8.953 -10.877 -42.853 1.00 74.62 235 ASN A C 1
ATOM 1897 O O . ASN A 1 235 ? 9.316 -9.866 -43.445 1.00 74.62 235 ASN A O 1
ATOM 1901 N N . ASN A 1 236 ? 9.122 -11.032 -41.535 1.00 74.06 236 ASN A N 1
ATOM 1902 C CA . ASN A 1 236 ? 9.729 -10.022 -40.663 1.00 74.06 236 ASN A CA 1
ATOM 1903 C C . ASN A 1 236 ? 11.203 -10.309 -40.338 1.00 74.06 236 ASN A C 1
ATOM 1905 O O . ASN A 1 236 ? 11.846 -9.502 -39.667 1.00 74.06 236 ASN A O 1
ATOM 1909 N N . LEU A 1 237 ? 11.747 -11.446 -40.784 1.00 64.12 237 LEU A N 1
ATOM 1910 C CA . LEU A 1 237 ? 13.147 -11.808 -40.581 1.00 64.12 237 LEU A CA 1
ATOM 1911 C C . LEU A 1 237 ? 13.902 -11.687 -41.910 1.00 64.12 237 LEU A C 1
ATOM 1913 O O . LEU A 1 237 ? 13.456 -12.257 -42.906 1.00 64.12 237 LEU A O 1
ATOM 1917 N N . PRO A 1 238 ? 15.048 -10.984 -41.961 1.00 69.38 238 PRO A N 1
ATOM 1918 C CA . PRO A 1 238 ? 15.881 -10.993 -43.156 1.00 69.38 238 PRO A CA 1
ATOM 1919 C C . PRO A 1 238 ? 16.343 -12.425 -43.450 1.00 69.38 238 PRO A C 1
ATOM 1921 O O . PRO A 1 238 ? 16.602 -13.199 -42.527 1.00 69.38 238 PRO A O 1
ATOM 1924 N N . SER A 1 239 ? 16.487 -12.775 -44.729 1.00 72.25 239 SER A N 1
ATOM 1925 C CA . SER A 1 239 ? 16.906 -14.119 -45.167 1.00 72.25 239 SER A CA 1
ATOM 1926 C C . SER A 1 239 ? 18.292 -14.532 -44.656 1.00 72.25 239 SER A C 1
ATOM 1928 O O . SER A 1 239 ? 18.613 -15.715 -44.629 1.00 72.25 239 SER A O 1
ATOM 1930 N N . SER A 1 240 ? 19.105 -13.569 -44.214 1.00 79.31 240 SER A N 1
ATOM 1931 C CA . SER A 1 240 ? 20.396 -13.785 -43.556 1.00 79.31 240 SER A CA 1
ATOM 1932 C C . SER A 1 240 ? 20.290 -14.172 -42.076 1.00 79.31 240 SER A C 1
ATOM 1934 O O . SER A 1 240 ? 21.309 -14.478 -41.458 1.00 79.31 240 SER A O 1
ATOM 1936 N N . ASN A 1 241 ? 19.095 -14.142 -41.477 1.00 75.62 241 ASN A N 1
ATOM 1937 C CA . ASN A 1 241 ? 18.926 -14.511 -40.079 1.00 75.62 241 ASN A CA 1
ATOM 1938 C C . ASN A 1 241 ? 19.163 -16.026 -39.913 1.00 75.62 241 ASN A C 1
ATOM 1940 O O . ASN A 1 241 ? 18.486 -16.819 -40.571 1.00 75.62 241 ASN A O 1
ATOM 1944 N N . PRO A 1 242 ? 20.067 -16.464 -39.016 1.00 76.75 242 PRO A N 1
ATOM 1945 C CA . PRO A 1 242 ? 20.359 -17.886 -38.817 1.00 76.75 242 PRO A CA 1
ATOM 1946 C C . PRO A 1 242 ? 19.132 -18.705 -38.383 1.00 76.75 242 PRO A C 1
ATOM 1948 O O . PRO A 1 242 ? 19.128 -19.924 -38.524 1.00 76.75 242 PRO A O 1
ATOM 1951 N N . LEU A 1 243 ? 18.073 -18.049 -37.899 1.00 74.38 243 LEU A N 1
ATOM 1952 C CA . LEU A 1 243 ? 16.815 -18.655 -37.468 1.00 74.38 243 LEU A CA 1
ATOM 1953 C C . LEU A 1 243 ? 15.731 -18.676 -38.563 1.00 74.38 243 LEU A C 1
ATOM 1955 O O . LEU A 1 243 ? 14.607 -19.080 -38.286 1.00 74.38 243 LEU A O 1
ATOM 1959 N N . TYR A 1 244 ? 16.033 -18.270 -39.803 1.00 77.00 244 TYR A N 1
ATOM 1960 C CA . TYR A 1 244 ? 15.048 -18.168 -40.896 1.00 77.00 244 TYR A CA 1
ATOM 1961 C C . TYR A 1 244 ? 14.373 -19.508 -41.258 1.00 77.00 244 TYR A C 1
ATOM 1963 O O . TYR A 1 244 ? 13.260 -19.537 -41.782 1.00 77.00 244 TYR A O 1
ATOM 1971 N N . HIS A 1 245 ? 15.034 -20.630 -40.957 1.00 78.44 245 HIS A N 1
ATOM 1972 C CA . HIS A 1 245 ? 14.507 -21.979 -41.171 1.00 78.44 245 HIS A CA 1
ATOM 1973 C C . HIS A 1 245 ? 13.508 -22.428 -40.091 1.00 78.44 245 HIS A C 1
ATOM 1975 O O . HIS A 1 245 ? 12.835 -23.441 -40.274 1.00 78.44 245 HIS A O 1
ATOM 1981 N N . LEU A 1 246 ? 13.403 -21.707 -38.970 1.00 80.44 246 LEU A N 1
ATOM 1982 C CA . LEU A 1 246 ? 12.469 -22.046 -37.903 1.00 80.44 246 LEU A CA 1
ATOM 1983 C C . LEU A 1 246 ? 11.050 -21.642 -38.302 1.00 80.44 246 LEU A C 1
ATOM 1985 O O . LEU A 1 246 ? 10.804 -20.523 -38.743 1.00 80.44 246 LEU A O 1
ATOM 1989 N N . GLU A 1 247 ? 10.102 -22.558 -38.129 1.00 82.12 247 GLU A N 1
ATOM 1990 C CA . GLU A 1 247 ? 8.678 -22.294 -38.384 1.00 82.12 247 GLU A CA 1
ATOM 1991 C C . GLU A 1 247 ? 7.928 -21.996 -37.096 1.00 82.12 247 GLU A C 1
ATOM 1993 O O . GLU A 1 247 ? 7.016 -21.173 -37.071 1.00 82.12 247 GLU A O 1
ATOM 1998 N N . LYS A 1 248 ? 8.346 -22.647 -36.012 1.00 85.31 248 LYS A N 1
ATOM 1999 C CA . LYS A 1 248 ? 7.713 -22.568 -34.709 1.00 85.31 248 LYS A CA 1
ATOM 2000 C C . LYS A 1 248 ? 8.781 -22.594 -33.628 1.00 85.31 248 LYS A C 1
ATOM 2002 O O . LYS A 1 248 ? 9.735 -23.364 -33.713 1.00 85.31 248 LYS A O 1
ATOM 2007 N N . ILE A 1 249 ? 8.609 -21.759 -32.616 1.00 83.62 249 ILE A N 1
ATOM 2008 C CA . ILE A 1 249 ? 9.448 -21.734 -31.422 1.00 83.62 249 ILE A CA 1
ATOM 2009 C C . ILE A 1 249 ? 8.586 -22.040 -30.205 1.00 83.62 249 ILE A C 1
ATOM 2011 O O . ILE A 1 249 ? 7.426 -21.633 -30.140 1.00 83.62 249 ILE A O 1
ATOM 2015 N N . LYS A 1 250 ? 9.168 -22.752 -29.243 1.00 83.19 250 LYS A N 1
ATOM 2016 C CA . LYS A 1 250 ? 8.604 -22.907 -27.907 1.00 83.19 250 LYS A CA 1
ATOM 2017 C C . LYS A 1 250 ? 9.523 -22.200 -26.930 1.00 83.19 250 LYS A C 1
ATOM 2019 O O . LYS A 1 250 ? 10.712 -22.511 -26.866 1.00 83.19 250 LYS A O 1
ATOM 2024 N N . ILE A 1 251 ? 8.977 -21.252 -26.190 1.00 80.75 251 ILE A N 1
ATOM 2025 C CA . ILE A 1 251 ? 9.713 -20.563 -25.139 1.00 80.75 251 ILE A CA 1
ATOM 2026 C C . ILE A 1 251 ? 9.506 -21.365 -23.860 1.00 80.75 251 ILE A C 1
ATOM 2028 O O . ILE A 1 251 ? 8.385 -21.535 -23.402 1.00 80.75 251 ILE A O 1
ATOM 2032 N N . LEU A 1 252 ? 10.583 -21.927 -23.313 1.00 75.81 252 LEU A N 1
ATOM 2033 C CA . LEU A 1 252 ? 10.504 -22.757 -22.106 1.00 75.81 252 LEU A CA 1
ATOM 2034 C C . LEU A 1 252 ? 10.474 -21.907 -20.835 1.00 75.81 252 LEU A C 1
ATOM 2036 O O . LEU A 1 252 ? 9.791 -22.247 -19.876 1.00 75.81 252 LEU A O 1
ATOM 2040 N N . SER A 1 253 ? 11.203 -20.796 -20.839 1.00 69.31 253 SER A N 1
ATOM 2041 C CA . SER A 1 253 ? 11.241 -19.837 -19.745 1.00 69.31 253 SER A CA 1
ATOM 2042 C C . SER A 1 253 ? 11.628 -18.458 -20.268 1.00 69.31 253 SER A C 1
ATOM 2044 O O . SER A 1 253 ? 12.294 -18.331 -21.300 1.00 69.31 253 SER A O 1
ATOM 2046 N N . VAL A 1 254 ? 11.214 -17.426 -19.537 1.00 71.44 254 VAL A N 1
ATOM 2047 C CA . VAL A 1 254 ? 11.653 -16.045 -19.735 1.00 71.44 254 VAL A CA 1
ATOM 2048 C C . VAL A 1 254 ? 12.231 -15.538 -18.428 1.00 71.44 254 VAL A C 1
ATOM 2050 O O . VAL A 1 254 ? 11.671 -15.782 -17.364 1.00 71.44 254 VAL A O 1
ATOM 2053 N N . ASP A 1 255 ? 13.358 -14.845 -18.531 1.00 66.62 255 ASP A N 1
ATOM 2054 C CA . ASP A 1 255 ? 14.049 -14.243 -17.400 1.00 66.62 255 ASP A CA 1
ATOM 2055 C C . ASP A 1 255 ? 14.459 -12.808 -17.760 1.00 66.62 255 ASP A C 1
ATOM 2057 O O . ASP A 1 255 ? 14.930 -12.548 -18.877 1.00 66.62 255 ASP A O 1
ATOM 2061 N N . ILE A 1 256 ? 14.259 -11.865 -16.837 1.00 67.19 256 ILE A N 1
ATOM 2062 C CA . ILE A 1 256 ? 14.601 -10.456 -17.044 1.00 67.19 256 ILE A CA 1
ATOM 2063 C C . ILE A 1 256 ? 16.044 -10.251 -16.602 1.00 67.19 256 ILE A C 1
ATOM 2065 O O . ILE A 1 256 ? 16.346 -9.988 -15.440 1.00 67.19 256 ILE A O 1
ATOM 2069 N N . LYS A 1 257 ? 16.968 -10.319 -17.562 1.00 59.72 257 LYS A N 1
ATOM 2070 C CA . LYS A 1 257 ? 18.373 -10.026 -17.275 1.00 59.72 257 LYS A CA 1
ATOM 2071 C C . LYS A 1 257 ? 18.588 -8.541 -17.003 1.00 59.72 257 LYS A C 1
ATOM 2073 O O . LYS A 1 257 ? 18.314 -7.688 -17.846 1.00 59.72 257 LYS A O 1
ATOM 2078 N N . LYS A 1 258 ? 19.204 -8.257 -15.855 1.00 55.31 258 LYS A N 1
ATOM 2079 C CA . LYS A 1 258 ? 19.768 -6.949 -15.516 1.00 55.31 258 LYS A CA 1
ATOM 2080 C C . LYS A 1 258 ? 20.747 -6.499 -16.607 1.00 55.31 258 LYS A C 1
ATOM 2082 O O . LYS A 1 258 ? 21.800 -7.112 -16.783 1.00 55.31 258 LYS A O 1
ATOM 2087 N N . ILE A 1 259 ? 20.442 -5.402 -17.298 1.00 50.34 259 ILE A N 1
ATOM 2088 C CA . ILE A 1 259 ? 21.446 -4.694 -18.096 1.00 50.34 259 ILE A CA 1
ATOM 2089 C C . ILE A 1 259 ? 22.283 -3.883 -17.105 1.00 50.34 259 ILE A C 1
ATOM 2091 O O . ILE A 1 259 ? 21.832 -2.867 -16.582 1.00 50.34 259 ILE A O 1
ATOM 2095 N N . MET A 1 260 ? 23.491 -4.359 -16.794 1.00 37.94 260 MET A N 1
ATOM 2096 C CA . MET A 1 260 ? 24.491 -3.506 -16.154 1.00 37.94 260 MET A CA 1
ATOM 2097 C C . MET A 1 260 ? 24.981 -2.518 -17.208 1.00 37.94 260 MET A C 1
ATOM 2099 O O . MET A 1 260 ? 25.743 -2.887 -18.097 1.00 37.94 260 MET A O 1
ATOM 2103 N N . LEU A 1 261 ? 24.496 -1.280 -17.133 1.00 38.69 261 LEU A N 1
ATOM 2104 C CA . LEU A 1 261 ? 25.152 -0.169 -17.809 1.00 38.69 261 LEU A CA 1
ATOM 2105 C C . LEU A 1 261 ? 26.499 0.041 -17.102 1.00 38.69 261 LEU A C 1
ATOM 2107 O O . LEU A 1 261 ? 26.523 0.340 -15.907 1.00 38.69 261 LEU A O 1
ATOM 2111 N N . LEU A 1 262 ? 27.582 -0.247 -17.830 1.00 32.81 262 LEU A N 1
ATOM 2112 C CA . LEU A 1 262 ? 28.964 0.082 -17.471 1.00 32.81 262 LEU A CA 1
ATOM 2113 C C . LEU A 1 262 ? 29.202 1.587 -17.606 1.00 32.81 262 LEU A C 1
ATOM 2115 O O . LEU A 1 262 ? 28.674 2.169 -18.582 1.00 32.81 262 LEU A O 1
#

pLDDT: mean 83.01, std 13.59, range [32.81, 97.94]

Sequence (262 aa):
MKSLKKLICIFISFSLLFVLFPPHTLAANNPLTESYRDIEYTIFIDGKLASSKDQAYLADNGTVYIPIKMFKQIGSLIAVGNGFEVKTKRKKEQVSKKDTILYKGITYISFEKFLKVSGYSGSNEDDLMVAFMWGDEDGSTRTKKLMNGVLSVPKTYRSVFGEKVYSYALDQPGWIVSMTQLYQLTEVTIQSANGKTVTEYIYGGIRFSNFCYYFDYEHFIYIAFTEGEYWANKNNLPSSNPLYHLEKIKILSVDIKKIMLL

Radius of gyration: 26.93 Å; chains: 1; bounding box: 92×58×69 Å